Protein 4F0C (pdb70)

Nearest PDB structures (foldseek):
  4f0c-assembly1_A-2  TM=1.004E+00  e=6.110E-39  Phanerodontia chrysosporium
  5o00-assembly1_A-2  TM=1.000E+00  e=7.623E-36  Phanerodontia chrysosporium
  4zb6-assembly2_C  TM=9.632E-01  e=1.382E-24  Phanerodontia chrysosporium
  4zba-assembly2_C  TM=9.495E-01  e=3.934E-23  Phanerodontia chrysosporium
  4zb8-assembly1_A  TM=9.581E-01  e=1.518E-22  Phanerodontia chrysosporium

InterPro domains:
  IPR004045 Glutathione S-transferase, N-terminal [PF02798] (6-82)
  IPR004045 Glutathione S-transferase, N-terminal [PS50404] (5-89)
  IPR004046 Glutathione S-transferase, C-terminal [PF00043] (120-211)
  IPR010987 Glutathione S-transferase, C-terminal-like [PS50405] (95-229)
  IPR036249 Thioredoxin-like superfamily [SSF52833] (6-89)
  IPR036282 Glutathione S-transferase, C-terminal domain superfamily [SSF47616] (95-218)
  IPR040079 Glutathione transferase family [SFLDS00019] (6-223)

Foldseek 3Di:
DDDFFKEWADALPDQQSLLVLLLCLVLVGTYDYHHQDCVVPSLCDPVNCVQPVVSDDTKMFGVVVVRDIDGDSLVSQVVCCVVRVVVQQAHDDDPVQRVQLVVLSVCCRPQQVVLLVVLCCQDPPPPPVNHDVVVSVVSLVSVLVVLVVCLVPLVPAVDRTPNHHHSSLSSNQRSVVCCCPPSCPVPPPDDCCVSRVSVVNNNVVNCPPVSNVVSVVVSVVVVVVVVD

CATH classification: 3.40.30.10 (+1 more: 1.20.1050.10)

Secondary structure (DSSP, 8-state):
----SEEEEE-SS-STHHHHHHHHHHHT--EEEEE--GGGTGGGSHHHHTT-TT--S-EEEETTTTTEEEESHHHHHHHHHHHH-TT-SSS--SHHHHHHHHHHHHHIIIIIHHHHHHHHIIIIIS-GGG--HHHHHHHHHHHHHHHHHHHHHHTS-SSSBTTB--HHHHHTHHHHHHIIIIISTTSTT--HHHH-HHHHHHHHHHHHSHHHHHHHHHHHHHHHHHT-

Sequence (228 aa):
SHGKQFTLFNHQVGPNGWKVDMLLRELGLSFETVYVNLGQREHKKSPSFTKYNPNGRIPALIDHYYNNDFVVWESDAILLYIVEEKYDPEHKFSVSTFDDKIIMTQWLFFQASGQGPYFGQAGWFLAVAPPEERNPTIAERYQKEILRVFGVLESVLSQRQWLVADKLTIADISFVIWNATAVNLLVKGYKKGFDFEKDFPSVHRWHTALITRPAIAESLKTKAEAIAQMNR

B-factor: mean 21.45, std 13.13, range [5.14, 90.74]

Structure (mmCIF, N/CA/C/O backbone):
data_4F0C
#
_entry.id   4F0C
#
_cell.length_a   73.101
_cell.length_b   73.101
_cell.length_c   97.105
_cell.angle_alpha   90.00
_cell.angle_beta   90.00
_cell.angle_gamma   120.00
#
_symmetry.space_group_name_H-M   'P 31 2 1'
#
loop_
_entity.id
_entity.type
_entity.pdbx_description
1 polymer 'Glutathione transferase'
2 non-polymer 'OXIDIZED GLUTATHIONE DISULFIDE'
3 non-polymer 'SULFATE ION'
4 non-polymer GLYCEROL
5 water water
#
loop_
_atom_site.group_PDB
_atom_site.id
_atom_site.type_symbol
_atom_site.label_atom_id
_atom_site.label_alt_id
_atom_site.label_comp_id
_atom_site.label_asym_id
_atom_site.label_entity_id
_atom_site.label_seq_id
_atom_site.pdbx_PDB_ins_code
_atom_site.Cartn_x
_atom_site.Cartn_y
_atom_site.Cartn_z
_atom_site.occupancy
_atom_site.B_iso_or_equiv
_atom_site.auth_seq_id
_atom_site.auth_comp_id
_atom_site.auth_asym_id
_atom_site.auth_atom_id
_atom_site.pdbx_PDB_model_num
ATOM 1 N N . SER A 1 2 ? 1.092 42.468 30.162 1.00 38.46 2 SER A N 1
ATOM 2 C CA . SER A 1 2 ? 1.452 41.544 29.066 1.00 44.45 2 SER A CA 1
ATOM 3 C C . SER A 1 2 ? 1.691 42.281 27.748 1.00 34.82 2 SER A C 1
ATOM 4 O O . SER A 1 2 ? 1.207 43.398 27.537 1.00 43.54 2 SER A O 1
ATOM 7 N N . HIS A 1 3 ? 2.449 41.647 26.869 1.00 27.97 3 HIS A N 1
ATOM 8 C CA . HIS A 1 3 ? 2.758 42.205 25.567 1.00 19.41 3 HIS A CA 1
ATOM 9 C C . HIS A 1 3 ? 2.650 41.085 24.542 1.00 18.04 3 HIS A C 1
ATOM 10 O O . HIS A 1 3 ? 3.105 39.970 24.785 1.00 20.01 3 HIS A O 1
ATOM 17 N N . GLY A 1 4 ? 2.058 41.396 23.394 1.00 18.73 4 GLY A N 1
ATOM 18 C CA . GLY A 1 4 ? 1.966 40.469 22.280 1.00 16.27 4 GLY A CA 1
ATOM 19 C C . GLY A 1 4 ? 3.329 39.933 21.876 1.00 17.39 4 GLY A C 1
ATOM 20 O O . GLY A 1 4 ? 4.289 40.692 21.681 1.00 17.04 4 GLY A O 1
ATOM 21 N N . LYS A 1 5 ? 3.402 38.611 21.735 1.00 15.81 5 LYS A N 1
ATOM 22 C CA . LYS A 1 5 ? 4.646 37.947 21.397 1.00 17.40 5 LYS A CA 1
ATOM 23 C C . LYS A 1 5 ? 4.952 38.176 19.928 1.00 14.62 5 LYS A C 1
ATOM 24 O O . LYS A 1 5 ? 4.069 38.567 19.163 1.00 13.06 5 LYS A O 1
ATOM 30 N N . GLN A 1 6 ? 6.204 37.954 19.537 1.00 12.04 6 GLN A N 1
ATOM 31 C CA . GLN A 1 6 ? 6.580 38.246 18.174 1.00 10.77 6 GLN A CA 1
ATOM 32 C C . GLN A 1 6 ? 5.876 37.377 17.144 1.00 16.09 6 GLN A C 1
ATOM 33 O O . GLN A 1 6 ? 5.429 37.879 16.130 1.00 12.65 6 GLN A O 1
ATOM 39 N N . PHE A 1 7 ? 5.833 36.069 17.390 1.00 15.41 7 PHE A N 1
ATOM 40 C CA . PHE A 1 7 ? 5.358 35.115 16.394 1.00 12.66 7 PHE A CA 1
ATOM 41 C C . PHE A 1 7 ? 4.136 34.379 16.887 1.00 13.80 7 PHE A C 1
ATOM 42 O O . PHE A 1 7 ? 3.997 34.123 18.094 1.00 15.98 7 PHE A O 1
ATOM 50 N N . THR A 1 8 ? 3.255 34.040 15.949 1.00 11.16 8 THR A N 1
ATOM 51 C CA . THR A 1 8 ? 2.281 32.974 16.175 1.00 13.71 8 THR A CA 1
ATOM 52 C C . THR A 1 8 ? 2.758 31.787 15.363 1.00 13.82 8 THR A C 1
ATOM 53 O O . THR A 1 8 ? 2.948 31.887 14.131 1.00 12.39 8 THR A O 1
ATOM 57 N N . LEU A 1 9 ? 2.976 30.671 16.051 1.00 13.03 9 LEU A N 1
ATOM 58 C CA . LEU A 1 9 ? 3.305 29.419 15.380 1.00 13.12 9 LEU A CA 1
ATOM 59 C C . LEU A 1 9 ? 2.069 28.525 15.387 1.00 14.00 9 LEU A C 1
ATOM 60 O O . LEU A 1 9 ? 1.593 28.126 16.447 1.00 13.77 9 LEU A O 1
ATOM 65 N N . PHE A 1 10 ? 1.546 28.205 14.210 1.00 11.98 10 PHE A N 1
ATOM 66 C CA . PHE A 1 10 ? 0.475 27.238 14.128 1.00 13.23 10 PHE A CA 1
ATOM 67 C C . PHE A 1 10 ? 1.134 25.863 14.112 1.00 13.98 10 PHE A C 1
ATOM 68 O O . PHE A 1 10 ? 1.947 25.553 13.239 1.00 11.75 10 PHE A O 1
ATOM 76 N N . ASN A 1 11 ? 0.804 25.073 15.126 1.00 15.12 11 ASN A N 1
ATOM 77 C CA . ASN A 1 11 ? 1.473 23.818 15.373 1.00 15.48 11 ASN A CA 1
ATOM 78 C C . ASN A 1 11 ? 0.426 22.707 15.544 1.00 17.87 11 ASN A C 1
ATOM 79 O O . ASN A 1 11 ? -0.789 22.941 15.442 1.00 15.18 11 ASN A O 1
ATOM 84 N N . HIS A 1 12 ? 0.897 21.491 15.802 1.00 14.58 12 HIS A N 1
ATOM 85 C CA . HIS A 1 12 ? 0.034 20.374 16.168 1.00 15.57 12 HIS A CA 1
ATOM 86 C C . HIS A 1 12 ? 0.788 19.555 17.218 1.00 18.18 12 HIS A C 1
ATOM 87 O O . HIS A 1 12 ? 2.025 19.469 17.159 1.00 18.66 12 HIS A O 1
ATOM 94 N N . GLN A 1 13 ? 0.055 18.973 18.168 1.00 20.13 13 GLN A N 1
ATOM 95 C CA . GLN A 1 13 ? 0.668 18.253 19.269 1.00 17.60 13 GLN A CA 1
ATOM 96 C C . GLN A 1 13 ? 1.338 16.959 18.803 1.00 20.95 13 GLN A C 1
ATOM 97 O O . GLN A 1 13 ? 2.439 16.630 19.249 1.00 21.37 13 GLN A O 1
ATOM 103 N N . VAL A 1 14 ? 0.677 16.221 17.912 1.00 17.16 14 VAL A N 1
ATOM 104 C CA . VAL A 1 14 ? 1.186 14.911 17.503 1.00 17.56 14 VAL A CA 1
ATOM 105 C C . VAL A 1 14 ? 2.094 14.998 16.269 1.00 19.29 14 VAL A C 1
ATOM 106 O O . VAL A 1 14 ? 3.158 14.378 16.236 1.00 20.14 14 VAL A O 1
ATOM 110 N N . GLY A 1 15 ? 1.676 15.756 15.261 1.00 19.37 15 GLY A N 1
ATOM 111 C CA . GLY A 1 15 ? 2.420 15.818 14.000 1.00 15.70 15 GLY A CA 1
ATOM 112 C C . GLY A 1 15 ? 3.811 16.413 14.191 1.00 15.87 15 GLY A C 1
ATOM 113 O O . GLY A 1 15 ? 3.986 17.360 14.960 1.00 19.05 15 GLY A O 1
ATOM 114 N N . PRO A 1 16 ? 4.817 15.860 13.498 1.00 14.80 16 PRO A N 1
ATOM 115 C CA . PRO A 1 16 ? 6.186 16.308 13.826 1.00 12.50 16 PRO A CA 1
ATOM 116 C C . PRO A 1 16 ? 6.542 17.695 13.345 1.00 12.48 16 PRO A C 1
ATOM 117 O O . PRO A 1 16 ? 7.318 18.380 14.006 1.00 11.51 16 PRO A O 1
ATOM 121 N N . ASN A 1 17 ? 6.013 18.128 12.194 1.00 11.00 17 ASN A N 1
ATOM 122 C CA . ASN A 1 17 ? 6.692 19.188 11.459 1.00 8.23 17 ASN A CA 1
ATOM 123 C C . ASN A 1 17 ? 6.799 20.568 12.116 1.00 12.63 17 ASN A C 1
ATOM 124 O O . ASN A 1 17 ? 7.806 21.258 11.952 1.00 10.85 17 ASN A O 1
ATOM 129 N N . GLY A 1 18 ? 5.773 20.997 12.837 1.00 9.45 18 GLY A N 1
ATOM 130 C CA . GLY A 1 18 ? 5.886 22.308 13.462 1.00 9.73 18 GLY A CA 1
ATOM 131 C C . GLY A 1 18 ? 6.971 22.370 14.531 1.00 15.12 18 GLY A C 1
ATOM 132 O O . GLY A 1 18 ? 7.425 23.458 14.902 1.00 11.36 18 GLY A O 1
ATOM 133 N N . TRP A 1 19 ? 7.374 21.211 15.048 1.00 13.14 19 TRP A N 1
ATOM 134 C CA . TRP A 1 19 ? 8.342 21.178 16.169 1.00 10.68 19 TRP A CA 1
ATOM 135 C C . TRP A 1 19 ? 9.750 21.580 15.737 1.00 10.43 19 TRP A C 1
ATOM 136 O O . TRP A 1 19 ? 10.540 22.018 16.565 1.00 10.67 19 TRP A O 1
ATOM 147 N N . LYS A 1 20 ? 10.058 21.461 14.438 1.00 12.99 20 LYS A N 1
ATOM 148 C CA . LYS A 1 20 ? 11.314 22.013 13.925 1.00 10.51 20 LYS A CA 1
ATOM 149 C C . LYS A 1 20 ? 11.385 23.496 14.226 1.00 10.52 20 LYS A C 1
ATOM 150 O O . LYS A 1 20 ? 12.438 24.017 14.625 1.00 10.03 20 LYS A O 1
ATOM 156 N N . VAL A 1 21 ? 10.271 24.188 13.970 1.00 10.14 21 VAL A N 1
ATOM 157 C CA . VAL A 1 21 ? 10.223 25.628 14.143 1.00 9.24 21 VAL A CA 1
ATOM 158 C C . VAL A 1 21 ? 10.239 25.971 15.634 1.00 10.28 21 VAL A C 1
ATOM 159 O O . VAL A 1 21 ? 10.930 26.883 16.042 1.00 10.01 21 VAL A O 1
ATOM 163 N N . ASP A 1 22 ? 9.431 25.266 16.425 1.00 7.63 22 ASP A N 1
ATOM 164 C CA . ASP A 1 22 ? 9.486 25.431 17.883 1.00 13.87 22 ASP A CA 1
ATOM 165 C C . ASP A 1 22 ? 10.939 25.324 18.405 1.00 16.92 22 ASP A C 1
ATOM 166 O O . ASP A 1 22 ? 11.389 26.165 19.196 1.00 12.31 22 ASP A O 1
ATOM 171 N N . MET A 1 23 ? 11.673 24.291 17.970 1.00 12.77 23 MET A N 1
ATOM 172 C CA . MET A 1 23 ? 13.084 24.125 18.384 1.00 15.02 23 MET A CA 1
ATOM 173 C C . MET A 1 23 ? 13.929 25.363 18.053 1.00 14.44 23 MET A C 1
ATOM 174 O O . MET A 1 23 ? 14.658 25.858 18.902 1.00 13.50 23 MET A O 1
ATOM 179 N N . LEU A 1 24 ? 13.838 25.840 16.812 1.00 8.19 24 LEU A N 1
ATOM 180 C CA . LEU A 1 24 ? 14.640 27.000 16.402 1.00 9.29 24 LEU A CA 1
ATOM 181 C C . LEU A 1 24 ? 14.281 28.260 17.177 1.00 12.60 24 LEU A C 1
ATOM 182 O O . LEU A 1 24 ? 15.163 29.018 17.583 1.00 10.38 24 LEU A O 1
ATOM 187 N N . LEU A 1 25 ? 12.985 28.487 17.383 1.00 11.02 25 LEU A N 1
ATOM 188 C CA . LEU A 1 25 ? 12.562 29.679 18.126 1.00 10.61 25 LEU A CA 1
ATOM 189 C C . LEU A 1 25 ? 13.118 29.634 19.562 1.00 11.52 25 LEU A C 1
ATOM 190 O O . LEU A 1 25 ? 13.572 30.655 20.086 1.00 12.73 25 LEU A O 1
ATOM 195 N N . ARG A 1 26 ? 13.082 28.452 20.187 1.00 14.15 26 ARG A N 1
ATOM 196 C CA . ARG A 1 26 ? 13.646 28.313 21.540 1.00 14.59 26 ARG A CA 1
ATOM 197 C C . ARG A 1 26 ? 15.158 28.526 21.541 1.00 14.56 26 ARG A C 1
ATOM 198 O O . ARG A 1 26 ? 15.679 29.172 22.439 1.00 14.46 26 ARG A O 1
ATOM 206 N N .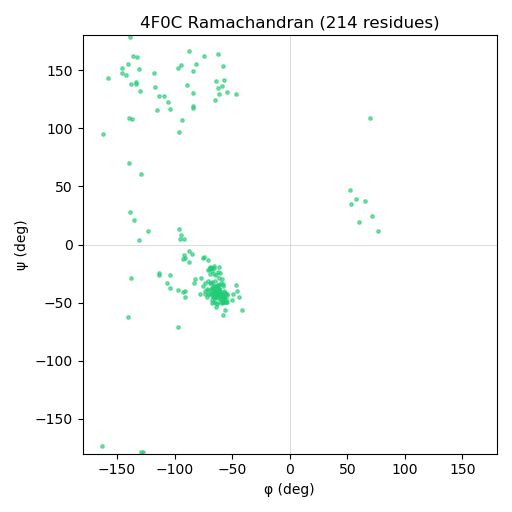 GLU A 1 27 ? 15.855 27.954 20.554 1.00 13.42 27 GLU A N 1
ATOM 207 C CA . GLU A 1 27 ? 17.318 28.120 20.437 1.00 14.95 27 GLU A CA 1
ATOM 208 C C . GLU A 1 27 ? 17.708 29.596 20.353 1.00 16.40 27 GLU A C 1
ATOM 209 O O . GLU A 1 27 ? 18.702 30.022 20.942 1.00 15.86 27 GLU A O 1
ATOM 215 N N . LEU A 1 28 ? 16.924 30.371 19.610 1.00 12.68 28 LEU A N 1
ATOM 216 C CA . LEU A 1 28 ? 17.220 31.796 19.415 1.00 11.96 28 LEU A CA 1
ATOM 217 C C . LEU A 1 28 ? 16.637 32.693 20.499 1.00 13.55 28 LEU A C 1
ATOM 218 O O . LEU A 1 28 ? 16.882 33.896 20.499 1.00 17.57 28 LEU A O 1
ATOM 223 N N . GLY A 1 29 ? 15.853 32.122 21.410 1.00 12.85 29 GLY A N 1
ATOM 224 C CA . GLY A 1 29 ? 15.289 32.909 22.497 1.00 16.97 29 GLY A CA 1
ATOM 225 C C . GLY A 1 29 ? 14.188 33.866 22.036 1.00 21.28 29 GLY A C 1
ATOM 226 O O . GLY A 1 29 ? 13.924 34.871 22.685 1.00 15.95 29 GLY A O 1
ATOM 227 N N . LEU A 1 30 ? 13.544 33.548 20.919 1.00 16.56 30 LEU A N 1
ATOM 228 C CA . LEU A 1 30 ? 12.511 34.413 20.331 1.00 17.71 30 LEU A CA 1
ATOM 229 C C . LEU A 1 30 ? 11.140 34.182 20.977 1.00 14.84 30 LEU A C 1
ATOM 230 O O . LEU A 1 30 ? 10.837 33.074 21.412 1.00 17.34 30 LEU A O 1
ATOM 235 N N . SER A 1 31 ? 10.304 35.216 21.036 1.00 12.68 31 SER A N 1
ATOM 236 C CA . SER A 1 31 ? 9.012 35.077 21.713 1.00 14.83 31 SER A CA 1
ATOM 237 C C . SER A 1 31 ? 7.913 34.585 20.762 1.00 13.18 31 SER A C 1
ATOM 238 O O . SER A 1 31 ? 7.801 35.050 19.625 1.00 14.29 31 SER A O 1
ATOM 241 N N . PHE A 1 32 ? 7.085 33.657 21.220 1.00 13.23 32 PHE A N 1
ATOM 242 C CA . PHE A 1 32 ? 6.066 33.108 20.328 1.00 13.26 32 PHE A CA 1
ATOM 243 C C . PHE A 1 32 ? 4.908 32.497 21.088 1.00 17.42 32 PHE A C 1
ATOM 244 O O . PHE A 1 32 ? 5.098 31.903 22.151 1.00 17.42 32 PHE A O 1
ATOM 252 N N . GLU A 1 33 ? 3.706 32.664 20.552 1.00 13.46 33 GLU A N 1
ATOM 253 C CA . GLU A 1 33 ? 2.574 31.904 21.056 1.00 16.75 33 GLU A CA 1
ATOM 254 C C . GLU A 1 33 ? 2.395 30.704 20.126 1.00 18.18 33 GLU A C 1
ATOM 255 O O . GLU A 1 33 ? 2.772 30.744 18.940 1.00 17.54 33 GLU A O 1
ATOM 261 N N . THR A 1 34 ? 1.851 29.632 20.680 1.00 17.42 34 THR A N 1
ATOM 262 C CA . THR A 1 34 ? 1.577 28.425 19.910 1.00 18.65 34 THR A CA 1
ATOM 263 C C . THR A 1 34 ? 0.091 28.225 19.841 1.00 18.42 34 THR A C 1
ATOM 264 O O . THR A 1 34 ? -0.584 28.244 20.854 1.00 16.39 34 THR A O 1
ATOM 268 N N . VAL A 1 35 ? -0.408 28.054 18.621 1.00 15.75 35 VAL A N 1
ATOM 269 C CA . VAL A 1 35 ? -1.809 27.740 18.399 1.00 18.47 35 VAL A CA 1
ATOM 270 C C . VAL A 1 35 ? -1.892 26.345 17.782 1.00 19.61 35 VAL A C 1
ATOM 271 O O . VAL A 1 35 ? -1.380 26.118 16.673 1.00 19.86 35 VAL A O 1
ATOM 275 N N . TYR A 1 36 ? -2.499 25.409 18.502 1.00 17.13 36 TYR A N 1
ATOM 276 C CA . TYR A 1 36 ? -2.703 24.073 17.963 1.00 22.17 36 TYR A CA 1
ATOM 277 C C . TYR A 1 36 ? -3.960 24.038 17.106 1.00 27.30 36 TYR A C 1
ATOM 278 O O . TYR A 1 36 ? -5.075 24.268 17.589 1.00 26.55 36 TYR A O 1
ATOM 287 N N . VAL A 1 37 ? -3.757 23.748 15.831 1.00 24.82 37 VAL A N 1
ATOM 288 C CA . VAL A 1 37 ? -4.827 23.673 14.854 1.00 27.38 37 VAL A CA 1
ATOM 289 C C . VAL A 1 37 ? -5.395 22.281 14.977 1.00 30.71 37 VAL A C 1
ATOM 290 O O . VAL A 1 37 ? -4.658 21.292 14.996 1.00 36.91 37 VAL A O 1
ATOM 294 N N . ASN A 1 38 ? -6.702 22.175 15.098 1.00 34.78 38 ASN A N 1
ATOM 295 C CA . ASN A 1 38 ? -7.254 20.853 15.297 1.00 45.26 38 ASN A CA 1
ATOM 296 C C . ASN A 1 38 ? -7.680 20.158 14.000 1.00 47.57 38 ASN A C 1
ATOM 297 O O . ASN A 1 38 ? -8.689 20.497 13.373 1.00 46.92 38 ASN A O 1
ATOM 302 N N . LEU A 1 39 ? -6.880 19.170 13.617 1.00 51.51 39 LEU A N 1
ATOM 303 C CA . LEU A 1 39 ? -7.014 18.498 12.331 1.00 46.64 39 LEU A CA 1
ATOM 304 C C . LEU A 1 39 ? -8.275 17.611 12.248 1.00 46.49 39 LEU A C 1
ATOM 305 O O . LEU A 1 39 ? -8.761 17.313 11.154 1.00 50.04 39 LEU A O 1
ATOM 310 N N . GLY A 1 40 ? -8.817 17.226 13.405 1.00 50.35 40 GLY A N 1
ATOM 311 C CA . GLY A 1 40 ? -10.000 16.368 13.474 1.00 49.65 40 GLY A CA 1
ATOM 312 C C . GLY A 1 40 ? -11.312 17.017 13.057 1.00 51.15 40 GLY A C 1
ATOM 313 O O . GLY A 1 40 ? -12.220 16.345 12.540 1.00 49.02 40 GLY A O 1
ATOM 314 N N . GLN A 1 41 ? -11.419 18.324 13.303 1.00 55.88 41 GLN A N 1
ATOM 315 C CA . GLN A 1 41 ? -12.558 19.123 12.841 1.00 59.40 41 GLN A CA 1
ATOM 316 C C . GLN A 1 41 ? -12.176 19.757 11.515 1.00 50.78 41 GLN A C 1
ATOM 317 O O . GLN A 1 41 ? -12.905 20.600 10.991 1.00 50.81 41 GLN A O 1
ATOM 323 N N . ARG A 1 42 ? -11.021 19.342 10.989 1.00 42.40 42 ARG A N 1
ATOM 324 C CA . ARG A 1 42 ? -10.523 19.835 9.709 1.00 43.94 42 ARG A CA 1
ATOM 325 C C . ARG A 1 42 ? -10.388 21.365 9.744 1.00 47.22 42 ARG A C 1
ATOM 326 O O . ARG A 1 42 ? -10.706 22.053 8.774 1.00 43.64 42 ARG A O 1
ATOM 334 N N . GLU A 1 43 ? -9.927 21.878 10.884 1.00 45.31 43 GLU A N 1
ATOM 335 C CA . GLU A 1 43 ? -9.764 23.311 11.088 1.00 46.88 43 GLU A CA 1
ATOM 336 C C . GLU A 1 43 ? -8.704 23.817 10.133 1.00 42.57 43 GLU A C 1
ATOM 337 O O . GLU A 1 43 ? -8.753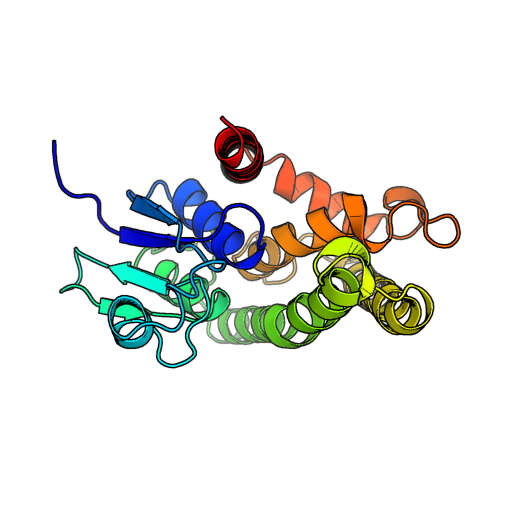 24.960 9.663 1.00 34.58 43 GLU A O 1
ATOM 343 N N . HIS A 1 44 ? -7.747 22.943 9.845 1.00 36.64 44 HIS A N 1
ATOM 344 C CA . HIS A 1 44 ? -6.632 23.279 8.959 1.00 33.16 44 HIS A CA 1
ATOM 345 C C . HIS A 1 44 ? -7.065 23.434 7.489 1.00 32.81 44 HIS A C 1
ATOM 346 O O . HIS A 1 44 ? -6.319 23.985 6.678 1.00 28.16 44 HIS A O 1
ATOM 353 N N A LYS A 1 45 ? -8.265 22.961 7.162 0.24 33.92 45 LYS A N 1
ATOM 354 N N B LYS A 1 45 ? -8.266 22.951 7.161 0.76 33.77 45 LYS A N 1
ATOM 355 C CA A LYS A 1 45 ? -8.791 23.074 5.803 0.24 34.64 45 LYS A CA 1
ATOM 356 C CA B LYS A 1 45 ? -8.804 23.048 5.803 0.76 34.60 45 LYS A CA 1
ATOM 357 C C A LYS A 1 45 ? -9.878 24.145 5.703 0.24 36.29 45 LYS A C 1
ATOM 358 C C B LYS A 1 45 ? -9.902 24.121 5.711 0.76 36.62 45 LYS A C 1
ATOM 359 O O A LYS A 1 45 ? -10.464 24.348 4.640 0.24 36.70 45 LYS A O 1
ATOM 360 O O B LYS A 1 45 ? -10.521 24.300 4.662 0.76 36.58 45 LYS A O 1
ATOM 371 N N . SER A 1 46 ? -10.144 24.825 6.815 1.00 37.76 46 SER A N 1
ATOM 372 C CA . SER A 1 46 ? -11.157 25.884 6.844 1.00 37.70 46 SER A CA 1
ATOM 373 C C . SER A 1 46 ? -10.550 27.194 6.332 1.00 33.43 46 SER A C 1
ATOM 374 O O . SER A 1 46 ? -9.338 27.390 6.443 1.00 33.89 46 SER A O 1
ATOM 377 N N . PRO A 1 47 ? -11.395 28.097 5.778 1.00 39.75 47 PRO A N 1
ATOM 378 C CA . PRO A 1 47 ? -10.973 29.441 5.351 1.00 40.08 47 PRO A CA 1
ATOM 379 C C . PRO A 1 47 ? -10.121 30.143 6.403 1.00 41.22 47 PRO A C 1
ATOM 380 O O . PRO A 1 47 ? -9.191 30.877 6.061 1.00 36.27 47 PRO A O 1
ATOM 384 N N . SER A 1 48 ? -10.425 29.914 7.675 1.00 40.65 48 SER A N 1
ATOM 385 C CA . SER A 1 48 ? -9.699 30.601 8.731 1.00 40.80 48 SER A CA 1
ATOM 386 C C . SER A 1 48 ? -8.230 30.193 8.784 1.00 30.37 48 SER A C 1
ATOM 387 O O . SER A 1 48 ? -7.402 30.961 9.262 1.00 34.16 48 SER A O 1
ATOM 390 N N . PHE A 1 49 ? -7.887 28.997 8.312 1.00 22.87 49 PHE A N 1
ATOM 391 C CA . PHE A 1 49 ? -6.475 28.634 8.264 1.00 22.02 49 PHE A CA 1
ATOM 392 C C . PHE A 1 49 ? -5.906 28.651 6.845 1.00 19.47 49 PHE A C 1
ATOM 393 O O . PHE A 1 49 ? -4.747 29.001 6.663 1.00 20.10 49 PHE A O 1
ATOM 401 N N . THR A 1 50 ? -6.707 28.311 5.845 1.00 16.34 50 THR A N 1
ATOM 402 C CA . THR A 1 50 ? -6.184 28.334 4.475 1.00 18.45 50 THR A CA 1
ATOM 403 C C . THR A 1 50 ? -5.847 29.760 4.045 1.00 23.11 50 THR A C 1
ATOM 404 O O . THR A 1 50 ? -5.066 29.974 3.112 1.00 17.85 50 THR A O 1
ATOM 408 N N . LYS A 1 51 ? -6.400 30.742 4.754 1.00 23.13 51 LYS A N 1
ATOM 409 C CA . LYS A 1 51 ? -6.008 32.134 4.512 1.00 24.35 51 LYS A CA 1
ATOM 410 C C . LYS A 1 51 ? -4.530 32.352 4.846 1.00 21.77 51 LYS A C 1
ATOM 411 O O . LYS A 1 51 ? -3.877 33.241 4.282 1.00 21.41 51 LYS A O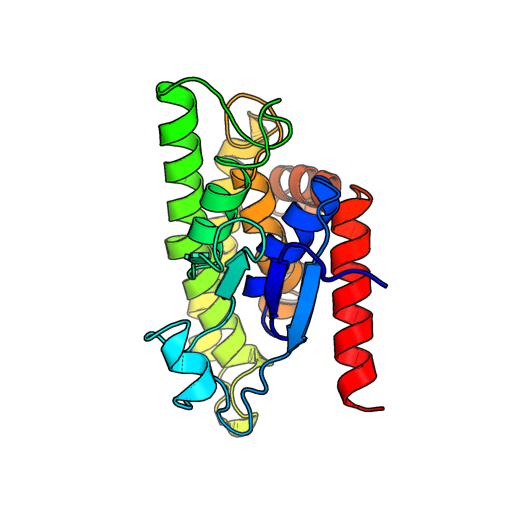 1
ATOM 417 N N . TYR A 1 52 ? -4.000 31.528 5.755 1.00 15.25 52 TYR A N 1
ATOM 418 C CA . TYR A 1 52 ? -2.571 31.540 6.081 1.00 16.35 52 TYR A CA 1
ATOM 419 C C . TYR A 1 52 ? -1.760 30.582 5.224 1.00 19.81 52 TYR A C 1
ATOM 420 O O . TYR A 1 52 ? -0.647 30.895 4.835 1.00 21.91 52 TYR A O 1
ATOM 429 N N . ASN A 1 53 ? -2.306 29.398 4.966 1.00 13.38 53 ASN A N 1
ATOM 430 C CA . ASN A 1 53 ? -1.624 28.430 4.109 1.00 9.72 53 ASN A CA 1
ATOM 431 C C . ASN A 1 53 ? -2.613 27.781 3.159 1.00 12.89 53 ASN A C 1
ATOM 432 O O . ASN A 1 53 ? -3.445 26.973 3.583 1.00 14.29 53 ASN A O 1
ATOM 437 N N . PRO A 1 54 ? -2.543 28.125 1.855 1.00 15.99 54 PRO A N 1
ATOM 438 C CA . PRO A 1 54 ? -3.538 27.540 0.944 1.00 13.66 54 PRO A CA 1
ATOM 439 C C . PRO A 1 54 ? -3.425 26.024 0.877 1.00 11.76 54 PRO A C 1
ATOM 440 O O . PRO A 1 54 ? -4.419 25.380 0.528 1.00 13.60 54 PRO A O 1
ATOM 444 N N . ASN A 1 55 ? -2.246 25.482 1.187 1.00 10.76 55 ASN A N 1
ATOM 445 C CA . ASN A 1 55 ? -2.026 24.030 1.247 1.00 11.31 55 ASN A CA 1
ATOM 446 C C . ASN A 1 55 ? -2.782 23.391 2.437 1.00 14.85 55 ASN A C 1
ATOM 447 O O . ASN A 1 55 ? -3.023 22.181 2.441 1.00 13.60 55 ASN A O 1
ATOM 452 N N . GLY A 1 56 ? -3.141 24.207 3.443 1.00 13.48 56 GLY A N 1
ATOM 453 C CA . GLY A 1 56 ? -3.963 23.710 4.555 1.00 14.73 56 GLY A CA 1
ATOM 454 C C . GLY A 1 56 ? -3.250 22.643 5.401 1.00 14.32 56 GLY A C 1
ATOM 455 O O . GLY A 1 56 ? -3.858 21.666 5.867 1.00 23.60 56 GLY A O 1
ATOM 456 N N . ARG A 1 57 ? -1.955 22.831 5.599 1.00 14.27 57 ARG A N 1
ATOM 457 C CA . ARG A 1 57 ? -1.165 21.950 6.472 1.00 15.09 57 ARG A CA 1
ATOM 458 C C . ARG A 1 57 ? -0.350 22.811 7.431 1.00 18.32 57 ARG A C 1
ATOM 459 O O . ARG A 1 57 ? -0.020 23.953 7.124 1.00 14.72 57 ARG A O 1
ATOM 467 N N . ILE A 1 58 ? -0.067 22.280 8.618 1.00 14.27 58 ILE A N 1
ATOM 468 C CA . ILE A 1 58 ? 0.773 23.000 9.569 1.00 9.62 58 ILE A CA 1
ATOM 469 C C . ILE A 1 58 ? 2.233 22.532 9.404 1.00 9.12 58 ILE A C 1
ATOM 470 O O . ILE A 1 58 ? 2.480 21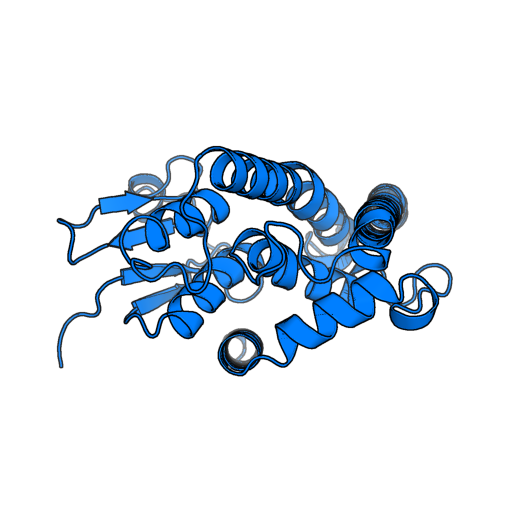.403 8.982 1.00 13.43 58 ILE A O 1
ATOM 475 N N . PRO A 1 59 ? 3.211 23.375 9.772 1.00 10.64 59 PRO A N 1
ATOM 476 C CA . PRO A 1 59 ? 3.058 24.686 10.416 1.00 9.51 59 PRO A CA 1
ATOM 477 C C . PRO A 1 59 ? 2.873 25.880 9.462 1.00 14.43 59 PRO A C 1
ATOM 478 O O . PRO A 1 59 ? 3.089 25.803 8.239 1.00 12.95 59 PRO A O 1
ATOM 482 N N . ALA A 1 60 ? 2.465 26.993 10.058 1.00 10.09 60 ALA A N 1
ATOM 483 C CA . ALA A 1 60 ? 2.555 28.293 9.409 1.00 11.10 60 ALA A CA 1
ATOM 484 C C . ALA A 1 60 ? 2.986 29.237 10.521 1.00 13.29 60 ALA A C 1
ATOM 485 O O . ALA A 1 60 ? 2.732 28.968 11.705 1.00 12.58 60 ALA A O 1
ATOM 487 N N . LEU A 1 61 ? 3.627 30.335 10.135 1.00 9.24 61 LEU A N 1
ATOM 488 C CA . LEU A 1 61 ? 4.197 31.285 11.104 1.00 12.42 61 LEU A CA 1
ATOM 489 C C . LEU A 1 61 ? 3.739 32.679 10.739 1.00 12.46 61 LEU A C 1
ATOM 490 O O . LEU A 1 61 ? 3.814 33.063 9.570 1.00 13.86 61 LEU A O 1
ATOM 495 N N . ILE A 1 62 ? 3.250 33.436 11.719 1.00 10.39 62 ILE A N 1
ATOM 496 C CA . ILE A 1 62 ? 2.999 34.869 11.500 1.00 12.35 62 ILE A CA 1
ATOM 497 C C . ILE A 1 62 ? 4.008 35.679 12.282 1.00 13.68 62 ILE A C 1
ATOM 498 O O . ILE A 1 62 ? 4.164 35.455 13.487 1.00 11.69 62 ILE A O 1
ATOM 503 N N . ASP A 1 63 ? 4.699 36.603 11.611 1.00 8.77 63 ASP A N 1
ATOM 504 C CA . ASP A 1 63 ? 5.645 37.487 12.277 1.00 10.38 63 ASP A CA 1
ATOM 505 C C . ASP A 1 63 ? 4.948 38.827 12.594 1.00 11.83 63 ASP A C 1
ATOM 506 O O . ASP A 1 63 ? 4.821 39.733 11.758 1.00 12.62 63 ASP A O 1
ATOM 511 N N . HIS A 1 64 ? 4.470 38.952 13.822 1.00 11.33 64 HIS A N 1
ATOM 512 C CA . HIS A 1 64 ? 3.713 40.134 14.193 1.00 13.69 64 HIS A CA 1
ATOM 513 C C . HIS A 1 64 ? 4.560 41.416 14.209 1.00 14.63 64 HIS A C 1
ATOM 514 O O . HIS A 1 64 ? 4.009 42.510 14.169 1.00 16.78 64 HIS A O 1
ATOM 521 N N . TYR A 1 65 ? 5.888 41.279 14.300 1.00 12.00 65 TYR A N 1
ATOM 522 C CA . TYR A 1 65 ? 6.762 42.457 14.395 1.00 15.79 65 TYR A CA 1
ATOM 523 C C . TYR A 1 65 ? 7.278 42.824 12.998 1.00 18.71 65 TYR A C 1
ATOM 524 O O . TYR A 1 65 ? 8.099 43.723 12.843 1.00 16.84 65 TYR A O 1
ATOM 533 N N . TYR A 1 66 ? 6.789 42.114 11.990 1.00 12.15 66 TYR A N 1
ATOM 534 C CA . TYR A 1 66 ? 7.109 42.455 10.599 1.00 12.53 66 TYR A CA 1
ATOM 535 C C . TYR A 1 66 ? 5.810 42.519 9.788 1.00 12.42 66 TYR A C 1
ATOM 536 O O . TYR A 1 66 ? 5.664 41.821 8.793 1.00 13.11 66 TYR A O 1
ATOM 545 N N A ASN A 1 67 ? 4.878 43.368 10.227 0.45 13.84 67 ASN A N 1
ATOM 546 N N B ASN A 1 67 ? 4.868 43.337 10.255 0.55 12.95 67 ASN A N 1
ATOM 547 C CA A ASN A 1 67 ? 3.577 43.566 9.569 0.45 17.59 67 ASN A CA 1
ATOM 548 C CA B ASN A 1 67 ? 3.601 43.571 9.561 0.55 18.18 67 ASN A CA 1
ATOM 549 C C A ASN A 1 67 ? 2.819 42.265 9.296 0.45 16.02 67 ASN A C 1
ATOM 550 C C B ASN A 1 67 ? 2.781 42.297 9.323 0.55 16.47 67 ASN A C 1
ATOM 551 O O A ASN A 1 67 ? 2.214 42.104 8.240 0.45 14.47 67 ASN A O 1
ATOM 552 O O B ASN A 1 67 ? 2.081 42.198 8.320 0.55 13.27 67 ASN A O 1
ATOM 561 N N . ASP A 1 68 ? 2.859 41.350 10.259 1.00 14.62 68 ASP A N 1
ATOM 562 C CA . ASP A 1 68 ? 2.124 40.076 10.175 1.00 15.65 68 ASP A CA 1
ATOM 563 C C . ASP A 1 68 ? 2.480 39.265 8.941 1.00 15.27 68 ASP A C 1
ATOM 564 O O . ASP A 1 68 ? 1.631 38.581 8.357 1.00 13.89 68 ASP A O 1
ATOM 569 N N . PHE A 1 69 ? 3.744 39.342 8.546 1.00 11.97 69 PHE A N 1
ATOM 570 C CA . PHE A 1 69 ? 4.243 38.543 7.424 1.00 11.30 69 PHE A CA 1
ATOM 571 C C . PHE A 1 69 ? 4.044 37.050 7.724 1.00 13.68 69 PHE A C 1
ATOM 572 O O . PHE A 1 69 ? 4.298 36.599 8.846 1.00 15.01 69 PHE A O 1
ATOM 580 N N . VAL A 1 70 ? 3.579 36.288 6.733 1.00 10.83 70 VAL A N 1
ATOM 581 C CA . VAL A 1 70 ? 3.283 34.857 6.927 1.00 9.02 70 VAL A CA 1
ATOM 582 C C . VAL A 1 70 ? 4.174 33.981 6.062 1.00 12.27 70 VAL A C 1
ATOM 583 O O . VAL A 1 70 ? 4.347 34.252 4.875 1.00 12.25 70 VAL A O 1
ATOM 587 N N . VAL A 1 71 ? 4.713 32.904 6.644 1.00 10.28 71 VAL A N 1
ATOM 588 C CA . VAL A 1 71 ? 5.445 31.901 5.885 1.00 10.86 71 VAL A CA 1
ATOM 589 C C . VAL A 1 71 ? 4.959 30.502 6.297 1.00 11.27 71 VAL A C 1
ATOM 590 O O . VAL A 1 71 ? 4.690 30.240 7.478 1.00 11.45 71 VAL A O 1
ATOM 594 N N . TRP A 1 72 ? 4.818 29.615 5.321 1.00 10.30 72 TRP A N 1
ATOM 595 C CA . TRP A 1 72 ? 4.496 28.220 5.618 1.00 11.66 72 TRP A CA 1
ATOM 596 C C . TRP A 1 72 ? 5.528 27.310 4.917 1.00 7.20 72 TRP A C 1
ATOM 597 O O . TRP A 1 72 ? 6.432 27.826 4.262 1.00 8.21 72 TRP A O 1
ATOM 608 N N . GLU A 1 73 ? 5.372 25.989 5.052 1.00 5.60 73 GLU A N 1
ATOM 609 C CA . GLU A 1 73 ? 6.445 25.004 4.841 1.00 6.99 73 GLU A CA 1
ATOM 610 C C . GLU A 1 73 ? 7.450 25.144 5.975 1.00 8.07 73 GLU A C 1
ATOM 611 O O . GLU A 1 73 ? 8.181 26.142 6.057 1.00 11.30 73 GLU A O 1
ATOM 617 N N . SER A 1 74 ? 7.464 24.157 6.862 1.00 8.89 74 SER A N 1
ATOM 618 C CA . SER A 1 74 ? 8.378 24.166 8.008 1.00 10.93 74 SER A CA 1
ATOM 619 C C . SER A 1 74 ? 9.815 24.593 7.654 1.00 11.57 74 SER A C 1
ATOM 620 O O . SER A 1 74 ? 10.402 25.409 8.366 1.00 8.36 74 SER A O 1
ATOM 623 N N . ASP A 1 75 ? 10.386 24.068 6.560 1.00 7.29 75 ASP A N 1
ATOM 624 C CA . ASP A 1 75 ? 11.795 24.375 6.311 1.00 9.73 75 ASP A CA 1
ATOM 625 C C . ASP A 1 75 ? 11.981 25.783 5.738 1.00 10.23 75 ASP A C 1
ATOM 626 O O . ASP A 1 75 ? 13.045 26.408 5.925 1.00 8.59 75 ASP A O 1
ATOM 631 N N . ALA A 1 76 ? 10.977 26.279 5.016 1.00 10.11 76 ALA A N 1
ATOM 632 C CA . ALA A 1 76 ? 11.045 27.691 4.599 1.00 10.44 76 ALA A CA 1
ATOM 633 C C . ALA A 1 76 ? 10.926 28.629 5.796 1.00 10.96 76 ALA A C 1
ATOM 634 O O . ALA A 1 76 ? 11.568 29.683 5.836 1.00 8.77 76 ALA A O 1
ATOM 636 N N . ILE A 1 77 ? 10.086 28.262 6.760 1.00 6.95 77 ILE A N 1
ATOM 637 C CA . ILE A 1 77 ? 10.006 29.004 8.021 1.00 9.64 77 ILE A CA 1
ATOM 638 C C . ILE A 1 77 ? 11.368 29.060 8.738 1.00 10.87 77 ILE A C 1
ATOM 639 O O . ILE A 1 77 ? 11.774 30.135 9.239 1.00 8.90 77 ILE A O 1
ATOM 644 N N . LEU A 1 78 ? 12.075 27.927 8.767 1.00 6.87 78 LEU A N 1
ATOM 645 C CA . LEU A 1 78 ? 13.409 27.908 9.384 1.00 9.92 78 LEU A CA 1
ATOM 646 C C . LEU A 1 78 ? 14.340 28.904 8.686 1.00 9.33 78 LEU A C 1
ATOM 647 O O . LEU A 1 78 ? 15.048 29.646 9.359 1.00 8.77 78 LEU A O 1
ATOM 652 N N . LEU A 1 79 ? 14.325 28.914 7.356 1.00 8.96 79 LEU A N 1
ATOM 653 C CA . LEU A 1 79 ? 15.141 29.849 6.586 1.00 6.70 79 LEU A CA 1
ATOM 654 C C . LEU A 1 79 ? 14.756 31.287 6.866 1.00 8.93 79 LEU A C 1
ATOM 655 O O . LEU A 1 79 ? 15.630 32.141 6.997 1.00 10.93 79 LEU A O 1
ATOM 660 N N . TYR A 1 80 ? 13.453 31.560 6.923 1.00 7.25 80 TYR A N 1
ATOM 661 C CA . TYR A 1 80 ? 12.953 32.911 7.187 1.00 7.54 80 TYR A CA 1
ATOM 662 C C . TYR A 1 80 ? 13.513 33.392 8.531 1.00 11.23 80 TYR A C 1
ATOM 663 O O . TYR A 1 80 ? 14.068 34.488 8.636 1.00 9.21 80 TYR A O 1
ATOM 672 N N . ILE A 1 81 ? 13.379 32.551 9.544 1.00 8.08 81 ILE A N 1
ATOM 673 C CA . ILE A 1 81 ? 13.807 32.943 10.879 1.00 10.62 81 ILE A CA 1
ATOM 674 C C . ILE A 1 81 ? 15.313 33.229 10.938 1.00 11.72 81 ILE A C 1
ATOM 675 O O . ILE A 1 81 ? 15.745 34.244 11.527 1.00 10.00 81 ILE A O 1
ATOM 680 N N . VAL A 1 82 ? 16.134 32.357 10.349 1.00 8.46 82 VAL A N 1
ATOM 681 C CA . VAL A 1 82 ? 17.580 32.628 10.416 1.00 11.94 82 VAL A CA 1
ATOM 682 C C . VAL A 1 82 ? 18.021 33.795 9.529 1.00 12.84 82 VAL A C 1
ATOM 683 O O . VAL A 1 82 ? 18.960 34.522 9.892 1.00 10.29 82 VAL A O 1
ATOM 687 N N A GLU A 1 83 ? 17.392 33.979 8.372 0.53 9.15 83 GLU A N 1
ATOM 688 N N B GLU A 1 83 ? 17.351 33.975 8.387 0.47 9.37 83 GLU A N 1
ATOM 689 C CA A GLU A 1 83 ? 17.749 35.135 7.560 0.53 11.29 83 GLU A CA 1
ATOM 690 C CA B GLU A 1 83 ? 17.645 35.094 7.491 0.47 12.03 83 GLU A CA 1
ATOM 691 C C A GLU A 1 83 ? 17.506 36.447 8.316 0.53 11.44 83 GLU A C 1
ATOM 692 C C B GLU A 1 83 ? 17.361 36.468 8.112 0.47 12.27 83 GLU A C 1
ATOM 693 O O A GLU A 1 83 ? 18.342 37.368 8.310 0.53 9.72 83 GLU A O 1
ATOM 694 O O B GLU A 1 83 ? 18.016 37.466 7.777 0.47 11.89 83 GLU A O 1
ATOM 705 N N . LYS A 1 84 ? 16.373 36.531 8.997 1.00 10.97 84 LYS A N 1
ATOM 706 C CA . LYS A 1 84 ? 16.003 37.806 9.599 1.00 14.09 84 LYS A CA 1
ATOM 707 C C . LYS A 1 84 ? 16.421 37.983 11.051 1.00 15.91 84 LYS A C 1
ATOM 708 O O . LYS A 1 84 ? 16.555 39.110 11.510 1.00 14.53 84 LYS A O 1
ATOM 714 N N . TYR A 1 85 ? 16.610 36.879 11.771 1.00 11.46 85 TYR A N 1
ATOM 715 C CA . TYR A 1 85 ? 16.767 36.932 13.225 1.00 12.46 85 TYR A CA 1
ATOM 716 C C . TYR A 1 85 ? 17.921 36.064 13.766 1.00 12.53 85 TYR A C 1
ATOM 717 O O . TYR A 1 85 ? 17.971 35.761 14.965 1.00 14.79 85 TYR A O 1
ATOM 726 N N . ASP A 1 86 ? 18.872 35.747 12.902 1.00 10.26 86 ASP A N 1
ATOM 727 C CA . ASP A 1 86 ? 20.109 35.092 13.341 1.00 10.46 86 ASP A CA 1
ATOM 728 C C . ASP A 1 86 ? 21.328 35.848 12.797 1.00 12.53 86 ASP A C 1
ATOM 729 O O . ASP A 1 86 ? 22.120 35.293 12.001 1.00 15.06 86 ASP A O 1
ATOM 734 N N . PRO A 1 87 ? 21.474 37.139 13.176 1.00 16.58 87 PRO A N 1
ATOM 735 C CA . PRO A 1 87 ? 22.521 37.960 12.543 1.00 11.95 87 PRO A CA 1
ATOM 736 C C . PRO A 1 87 ? 23.943 37.508 12.923 1.00 12.36 87 PRO A C 1
ATOM 737 O O . PRO A 1 87 ? 24.913 37.828 12.217 1.00 19.05 87 PRO A O 1
ATOM 741 N N . GLU A 1 88 ? 24.076 36.787 14.022 1.00 13.38 88 GLU A N 1
ATOM 742 C CA . GLU A 1 88 ? 25.387 36.253 14.393 1.00 13.64 88 GLU A CA 1
ATOM 743 C C . GLU A 1 88 ? 25.634 34.843 13.847 1.00 14.18 88 GLU A C 1
ATOM 744 O O . GLU A 1 88 ? 26.675 34.228 14.155 1.00 14.01 88 GLU A O 1
ATOM 750 N N . HIS A 1 89 ? 24.699 34.352 13.052 1.00 11.38 89 HIS A N 1
ATOM 751 C CA . HIS A 1 89 ? 24.811 33.014 12.419 1.00 11.32 89 HIS A CA 1
ATOM 752 C C . HIS A 1 89 ? 25.104 31.932 13.472 1.00 14.77 89 HIS A C 1
ATOM 753 O O . HIS A 1 89 ? 26.004 31.083 13.312 1.00 13.17 89 HIS A O 1
ATOM 760 N N . LYS A 1 90 ? 24.342 31.979 14.564 1.00 11.39 90 LYS A N 1
ATOM 761 C CA . LYS A 1 90 ? 24.437 30.947 15.591 1.00 12.43 90 LYS A CA 1
ATOM 762 C C . LYS A 1 90 ? 23.899 29.597 15.096 1.00 14.08 90 LYS A C 1
ATOM 763 O O . LYS A 1 90 ? 24.302 28.550 15.601 1.00 15.58 90 LYS A O 1
ATOM 769 N N . PHE A 1 91 ? 22.995 29.629 14.114 1.00 13.06 91 PHE A N 1
ATOM 770 C CA . PHE A 1 91 ? 22.352 28.407 13.603 1.00 11.15 91 PHE A CA 1
ATOM 771 C C . PHE A 1 91 ? 22.247 28.451 12.101 1.00 10.39 91 PHE A C 1
ATOM 772 O O . PHE A 1 91 ? 21.327 27.862 11.525 1.00 11.52 91 PHE A O 1
ATOM 780 N N . SER A 1 92 ? 23.171 29.177 11.459 1.00 10.28 92 SER A N 1
ATOM 781 C CA . SER A 1 92 ? 23.085 29.393 10.001 1.00 12.61 92 SER A CA 1
ATOM 782 C C . SER A 1 92 ? 24.463 29.862 9.522 1.00 10.32 92 SER A C 1
ATOM 783 O O . SER A 1 92 ? 25.436 29.869 10.305 1.00 11.22 92 SER A O 1
ATOM 786 N N . VAL A 1 93 ? 24.562 30.235 8.253 1.00 8.71 93 VAL A N 1
ATOM 787 C CA . VAL A 1 93 ? 25.862 30.494 7.629 1.00 9.33 93 VAL A CA 1
ATOM 788 C C . VAL A 1 93 ? 25.871 31.801 6.849 1.00 11.43 93 VAL A C 1
ATOM 789 O O . VAL A 1 93 ? 24.810 32.314 6.480 1.00 14.93 93 VAL A O 1
ATOM 793 N N . SER A 1 94 ? 27.061 32.323 6.567 1.00 14.44 94 SER A N 1
ATOM 794 C CA . SER A 1 94 ? 27.147 33.637 5.914 1.00 17.71 94 SER A CA 1
ATOM 795 C C . SER A 1 94 ? 27.510 33.601 4.413 1.00 20.14 94 SER A C 1
ATOM 796 O O . SER A 1 94 ? 26.961 34.375 3.628 1.00 23.86 94 SER A O 1
ATOM 799 N N . THR A 1 95 ? 28.384 32.693 4.005 1.00 15.22 95 THR A N 1
ATOM 800 C CA . THR A 1 95 ? 28.869 32.718 2.615 1.00 19.77 95 THR A CA 1
ATOM 801 C C . THR A 1 95 ? 27.881 32.065 1.658 1.00 21.52 95 THR A C 1
ATOM 802 O O . THR A 1 95 ? 27.101 31.192 2.053 1.00 11.69 95 THR A O 1
ATOM 806 N N . PHE A 1 96 ? 27.937 32.464 0.388 1.00 15.46 96 PHE A N 1
ATOM 807 C CA . PHE A 1 96 ? 27.070 31.836 -0.611 1.00 16.83 96 PHE A CA 1
ATOM 808 C C . PHE A 1 96 ? 27.261 30.320 -0.674 1.00 13.28 96 PHE A C 1
ATOM 809 O O . PHE A 1 96 ? 26.274 29.558 -0.630 1.00 12.62 96 PHE A O 1
ATOM 817 N N . ASP A 1 97 ? 28.516 29.879 -0.754 1.00 11.88 97 ASP A N 1
ATOM 818 C CA . ASP A 1 97 ? 28.800 28.452 -0.872 1.00 14.14 97 ASP A CA 1
ATOM 819 C C . ASP A 1 97 ? 28.198 27.674 0.280 1.00 15.24 97 ASP A C 1
ATOM 820 O O . ASP A 1 97 ? 27.622 26.611 0.072 1.00 14.93 97 ASP A O 1
ATOM 825 N N . ASP A 1 98 ? 28.313 28.201 1.496 1.00 13.26 98 ASP A N 1
ATOM 826 C CA . ASP A 1 98 ? 27.744 27.501 2.640 1.00 9.41 98 ASP A CA 1
ATOM 827 C C . ASP A 1 98 ? 26.206 27.559 2.617 1.00 11.01 98 ASP A C 1
ATOM 828 O O . ASP A 1 98 ? 25.528 26.566 2.922 1.00 10.27 98 ASP A O 1
ATOM 833 N N . LYS A 1 99 ? 25.650 28.723 2.288 1.00 8.38 99 LYS A N 1
ATOM 834 C CA . LYS A 1 99 ? 24.195 28.860 2.245 1.00 9.69 99 LYS A CA 1
ATOM 835 C C . LYS A 1 99 ? 23.529 27.884 1.276 1.00 9.71 99 LYS A C 1
ATOM 836 O O . LYS A 1 99 ? 22.481 27.305 1.588 1.00 8.01 99 LYS A O 1
ATOM 842 N N . ILE A 1 100 ? 24.096 27.730 0.093 1.00 8.96 100 ILE A N 1
ATOM 843 C CA . ILE A 1 100 ? 23.437 26.869 -0.884 1.00 10.15 100 ILE A CA 1
ATOM 844 C C . ILE A 1 100 ? 23.507 25.401 -0.450 1.00 10.32 100 ILE A C 1
ATOM 845 O O . ILE A 1 100 ? 22.566 24.614 -0.687 1.00 9.93 100 ILE A O 1
ATOM 850 N N . ILE A 1 101 ? 24.596 25.029 0.219 1.00 7.28 101 ILE A N 1
ATOM 851 C CA . ILE A 1 101 ? 24.698 23.644 0.689 1.00 7.05 101 ILE A CA 1
ATOM 852 C C . ILE A 1 101 ? 23.785 23.436 1.913 1.00 8.16 101 ILE A C 1
ATOM 853 O O . ILE A 1 101 ? 23.160 22.382 2.063 1.00 8.43 101 ILE A O 1
ATOM 858 N N . MET A 1 102 ? 23.667 24.447 2.772 1.00 7.40 102 MET A N 1
ATOM 859 C CA . MET A 1 102 ? 22.692 24.321 3.868 1.00 8.74 102 MET A CA 1
ATOM 860 C C . MET A 1 102 ? 21.278 24.127 3.286 1.00 8.80 102 MET A C 1
ATOM 861 O O . MET A 1 102 ? 20.472 23.322 3.782 1.00 8.23 102 MET A O 1
ATOM 866 N N . THR A 1 103 ? 20.985 24.869 2.224 1.00 8.37 103 THR A N 1
ATOM 867 C CA . THR A 1 103 ? 19.695 24.750 1.534 1.00 8.05 103 THR A CA 1
ATOM 868 C C . THR A 1 103 ? 19.496 23.372 0.888 1.00 8.16 103 THR A C 1
ATOM 869 O O . THR A 1 103 ? 18.406 22.791 0.947 1.00 9.43 103 THR A O 1
ATOM 873 N N . GLN A 1 104 ? 20.548 22.860 0.266 1.00 7.54 104 GLN A N 1
ATOM 874 C CA . GLN A 1 104 ? 20.515 21.507 -0.288 1.00 7.73 104 GLN A CA 1
ATOM 875 C C . GLN A 1 104 ? 20.115 20.473 0.783 1.00 9.09 104 GLN A C 1
ATOM 876 O O . GLN A 1 104 ? 19.248 19.649 0.556 1.00 8.32 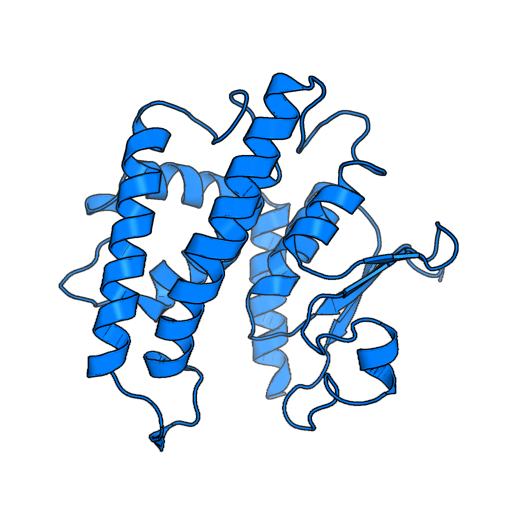104 GLN A O 1
ATOM 882 N N . TRP A 1 105 ? 20.771 20.515 1.948 1.00 9.25 105 TRP A N 1
ATOM 883 C CA . TRP A 1 105 ? 20.437 19.586 3.017 1.00 9.63 105 TRP A CA 1
ATOM 884 C C . TRP A 1 105 ? 19.007 19.788 3.520 1.00 11.69 105 TRP A C 1
ATOM 885 O O . TRP A 1 105 ? 18.339 18.815 3.858 1.00 9.19 105 TRP A O 1
ATOM 896 N N . LEU A 1 106 ? 18.544 21.035 3.579 1.00 7.34 106 LEU A N 1
ATOM 897 C CA . LEU A 1 106 ? 17.135 21.289 3.938 1.00 7.49 106 LEU A CA 1
ATOM 898 C C . LEU A 1 106 ? 16.172 20.660 2.919 1.00 8.99 106 LEU A C 1
ATOM 899 O O . LEU A 1 106 ? 15.148 20.063 3.292 1.00 6.92 106 LEU A O 1
ATOM 904 N N . PHE A 1 107 ? 16.491 20.794 1.639 1.00 7.47 107 PHE A N 1
ATOM 905 C CA . PHE A 1 107 ? 15.661 20.159 0.613 1.00 7.12 107 PHE A CA 1
ATOM 906 C C . PHE A 1 107 ? 15.690 18.652 0.744 1.00 6.95 107 PHE A C 1
ATOM 907 O O . PHE A 1 107 ? 14.668 17.986 0.505 1.00 9.54 107 PHE A O 1
ATOM 915 N N . PHE A 1 108 ? 16.842 18.109 1.122 1.00 7.19 108 PHE A N 1
ATOM 916 C CA . PHE A 1 108 ? 16.906 16.655 1.348 1.00 10.52 108 PHE A CA 1
ATOM 917 C C . PHE A 1 108 ? 16.005 16.257 2.529 1.00 8.66 108 PHE A C 1
ATOM 918 O O . PHE A 1 108 ? 15.255 15.277 2.462 1.00 9.44 108 PHE A O 1
ATOM 926 N N . GLN A 1 109 ? 16.062 17.037 3.597 1.00 7.93 109 GLN A N 1
ATOM 927 C CA . GLN A 1 109 ? 15.171 16.772 4.732 1.00 10.24 109 GLN A CA 1
ATOM 928 C C . GLN A 1 109 ? 13.707 16.844 4.249 1.00 10.36 109 GLN A C 1
ATOM 929 O O . GLN A 1 109 ? 12.884 15.962 4.544 1.00 7.41 109 GLN A O 1
ATOM 935 N N . ALA A 1 110 ? 13.363 17.928 3.558 1.00 6.62 110 ALA A N 1
ATOM 936 C CA . ALA A 1 110 ? 11.952 18.179 3.217 1.00 12.04 110 ALA A CA 1
ATOM 937 C C . ALA A 1 110 ? 11.345 17.182 2.226 1.00 12.86 110 ALA A C 1
ATOM 938 O O . ALA A 1 110 ? 10.126 16.907 2.275 1.00 9.51 110 ALA A O 1
ATOM 940 N N . SER A 1 111 ? 12.169 16.668 1.318 1.00 9.74 111 SER A N 1
ATOM 941 C CA . SER A 1 111 ? 11.663 15.822 0.230 1.00 8.74 111 SER A CA 1
ATOM 942 C C . SER A 1 111 ? 11.979 14.346 0.491 1.00 8.50 111 SER A C 1
ATOM 943 O O . SER A 1 111 ? 11.307 13.448 -0.006 1.00 11.85 111 SER A O 1
ATOM 946 N N . GLY A 1 112 ? 13.031 14.096 1.256 1.00 8.37 112 GLY A N 1
ATOM 947 C CA . GLY A 1 112 ? 13.552 12.733 1.385 1.00 7.13 112 GLY A CA 1
ATOM 948 C C . GLY A 1 112 ? 13.364 12.182 2.798 1.00 16.28 112 GLY A C 1
ATOM 949 O O . GLY A 1 112 ? 13.328 10.978 2.969 1.00 12.60 112 GLY A O 1
ATOM 950 N N . GLN A 1 113 ? 13.254 13.047 3.812 1.00 11.45 113 GLN A N 1
ATOM 951 C CA . GLN A 1 113 ? 12.963 12.534 5.168 1.00 7.70 113 GLN A CA 1
ATOM 952 C C . GLN A 1 113 ? 11.463 12.616 5.501 1.00 11.59 113 GLN A C 1
ATOM 953 O O . GLN A 1 113 ? 10.824 11.577 5.614 1.00 10.43 113 GLN A O 1
ATOM 959 N N . GLY A 1 114 ? 10.937 13.830 5.712 1.00 9.27 114 GLY A N 1
ATOM 960 C CA . GLY A 1 114 ? 9.523 14.024 6.068 1.00 8.86 114 GLY A CA 1
ATOM 961 C C . GLY A 1 114 ? 8.513 13.151 5.304 1.00 9.94 114 GLY A C 1
ATOM 962 O O . GLY A 1 114 ? 7.747 12.416 5.908 1.00 11.47 114 GLY A O 1
ATOM 963 N N . PRO A 1 115 ? 8.527 13.216 3.955 1.00 11.70 115 PRO A N 1
ATOM 964 C CA . PRO A 1 115 ? 7.436 12.572 3.226 1.00 10.08 115 PRO A CA 1
ATOM 965 C C . PRO A 1 115 ? 7.497 11.047 3.353 1.00 8.75 115 PRO A C 1
ATOM 966 O O . PRO A 1 115 ? 6.454 10.443 3.568 1.00 11.34 115 PRO A O 1
ATOM 970 N N . TYR A 1 116 ? 8.688 10.461 3.317 1.00 8.56 116 TYR A N 1
ATOM 971 C CA . TYR A 1 116 ? 8.808 9.010 3.375 1.00 13.57 116 TYR A CA 1
ATOM 972 C C . TYR A 1 116 ? 8.620 8.518 4.810 1.00 12.56 116 TYR A C 1
ATOM 973 O O . TYR A 1 116 ? 7.967 7.511 5.043 1.00 11.79 116 TYR A O 1
ATOM 982 N N . PHE A 1 117 ? 9.215 9.218 5.763 1.00 11.91 117 PHE A N 1
ATOM 983 C CA . PHE A 1 117 ? 9.034 8.828 7.178 1.00 13.63 117 PHE A CA 1
ATOM 984 C C . PHE A 1 117 ? 7.533 8.944 7.499 1.00 12.89 117 PHE A C 1
ATOM 985 O O . PHE A 1 117 ? 6.948 8.118 8.226 1.00 15.21 117 PHE A O 1
ATOM 993 N N . GLY A 1 118 ? 6.905 9.973 6.953 1.00 13.64 118 GLY A N 1
ATOM 994 C CA . GLY A 1 118 ? 5.477 10.173 7.121 1.00 14.04 118 GLY A CA 1
ATOM 995 C C . GLY A 1 118 ? 4.609 9.054 6.560 1.00 17.28 118 GLY A C 1
ATOM 996 O O . GLY A 1 118 ? 3.556 8.753 7.134 1.00 15.24 118 GLY A O 1
ATOM 997 N N . GLN A 1 119 ? 5.023 8.433 5.450 1.00 14.07 119 GLN A N 1
ATOM 998 C CA . GLN A 1 119 ? 4.217 7.331 4.901 1.00 14.07 119 GLN A CA 1
ATOM 999 C C . GLN A 1 119 ? 4.346 6.127 5.828 1.00 20.82 119 GLN A C 1
ATOM 1000 O O . GLN A 1 119 ? 3.358 5.440 6.064 1.00 18.13 119 GLN A O 1
ATOM 1006 N N . ALA A 1 120 ? 5.552 5.876 6.361 1.00 13.84 120 ALA A N 1
ATOM 1007 C CA . ALA A 1 120 ? 5.688 4.844 7.403 1.00 15.35 120 ALA A CA 1
ATOM 1008 C C . ALA A 1 120 ? 4.747 5.134 8.574 1.00 21.69 120 ALA A C 1
ATOM 1009 O O . ALA A 1 120 ? 4.043 4.247 9.027 1.00 19.89 120 ALA A O 1
ATOM 1011 N N . GLY A 1 121 ? 4.740 6.384 9.040 1.00 21.70 121 GLY A N 1
ATOM 1012 C CA . GLY A 1 121 ? 3.875 6.808 10.127 1.00 23.85 121 GLY A CA 1
ATOM 1013 C C . GLY A 1 121 ? 2.400 6.562 9.829 1.00 22.96 121 GLY A C 1
ATOM 1014 O O . GLY A 1 121 ? 1.659 6.052 10.680 1.00 27.73 121 GLY A O 1
ATOM 1015 N N . TRP A 1 122 ? 1.985 6.919 8.616 1.00 22.47 122 TRP A N 1
ATOM 1016 C CA . TRP A 1 122 ? 0.609 6.709 8.168 1.00 24.26 122 TRP A CA 1
ATOM 1017 C C . TRP A 1 122 ? 0.249 5.233 8.245 1.00 25.99 122 TRP A C 1
ATOM 1018 O O . TRP A 1 122 ? -0.677 4.852 8.970 1.00 27.80 122 TRP A O 1
ATOM 1029 N N . PHE A 1 123 ? 0.971 4.398 7.506 1.00 23.07 123 PHE A N 1
ATOM 1030 C CA . PHE A 1 123 ? 0.618 2.971 7.463 1.00 21.67 123 PHE A CA 1
ATOM 1031 C C . PHE A 1 123 ? 0.816 2.193 8.784 1.00 29.03 123 PHE A C 1
ATOM 1032 O O . PHE A 1 123 ? 0.174 1.157 8.991 1.00 29.64 123 PHE A O 1
ATOM 1040 N N . LEU A 1 124 ? 1.675 2.686 9.673 1.00 21.92 124 LEU A N 1
ATOM 1041 C CA . LEU A 1 124 ? 1.906 2.011 10.959 1.00 22.48 124 LEU A CA 1
ATOM 1042 C C . LEU A 1 124 ? 1.057 2.476 12.140 1.00 31.33 124 LEU A C 1
ATOM 1043 O O . LEU A 1 124 ? 0.640 1.654 12.954 1.00 31.66 124 LEU A O 1
ATOM 1048 N N . ALA A 1 125 ? 0.851 3.789 12.259 1.00 30.49 125 ALA A N 1
ATOM 1049 C CA . ALA A 1 125 ? 0.470 4.392 13.547 1.00 37.28 125 ALA A CA 1
ATOM 1050 C C . ALA A 1 125 ? -0.615 5.460 13.509 1.00 40.95 125 ALA A C 1
ATOM 1051 O O . ALA A 1 125 ? -1.346 5.651 14.488 1.00 42.89 125 ALA A O 1
ATOM 1053 N N . VAL A 1 126 ? -0.713 6.171 12.396 1.00 34.49 126 VAL A N 1
ATOM 1054 C CA . VAL A 1 126 ? -1.435 7.434 12.392 1.00 35.65 126 VAL A CA 1
ATOM 1055 C C . VAL A 1 126 ? -2.698 7.391 11.549 1.00 35.46 126 VAL A C 1
ATOM 1056 O O . VAL A 1 126 ? -3.651 8.136 11.797 1.00 36.95 126 VAL A O 1
ATOM 1060 N N . ALA A 1 127 ? -2.714 6.514 10.555 1.00 23.66 127 ALA A N 1
ATOM 1061 C CA . ALA A 1 127 ? -3.909 6.318 9.763 1.00 26.00 127 ALA A CA 1
ATOM 1062 C C . ALA A 1 127 ? -4.989 5.797 10.711 1.00 35.44 127 ALA A C 1
ATOM 1063 O O . ALA A 1 127 ? -4.682 5.373 11.831 1.00 34.35 127 ALA A O 1
ATOM 1065 N N . PRO A 1 128 ? -6.261 5.858 10.288 1.00 44.23 128 PRO A N 1
ATOM 1066 C CA . PRO A 1 128 ? -7.279 5.272 11.171 1.00 47.26 128 PRO A CA 1
ATOM 1067 C C . PRO A 1 128 ? -6.938 3.815 11.426 1.00 45.02 128 PRO A C 1
ATOM 1068 O O . PRO A 1 128 ? -6.464 3.154 10.490 1.00 41.09 128 PRO A O 1
ATOM 1072 N N . PRO A 1 129 ? -7.155 3.333 12.666 1.00 47.68 129 PRO A N 1
ATOM 1073 C CA . PRO A 1 129 ? -6.627 2.031 13.092 1.00 45.98 129 PRO A CA 1
ATOM 1074 C C . PRO A 1 129 ? -6.830 0.905 12.071 1.00 42.95 129 PRO A C 1
ATOM 1075 O O . PRO A 1 129 ? -5.910 0.124 11.857 1.00 44.84 129 PRO A O 1
ATOM 1079 N N . GLU A 1 130 ? -7.982 0.849 11.415 1.00 41.98 130 GLU A N 1
ATOM 1080 C CA . GLU A 1 130 ? -8.234 -0.238 10.471 1.00 47.20 130 GLU A CA 1
ATOM 1081 C C . GLU A 1 130 ? -7.692 -0.017 9.048 1.00 44.94 130 GLU A C 1
ATOM 1082 O O . GLU A 1 130 ? -7.704 -0.936 8.239 1.00 47.99 130 GLU A O 1
ATOM 1088 N N . GLU A 1 131 ? -7.198 1.182 8.748 1.00 46.37 131 GLU A N 1
ATOM 1089 C CA . GLU A 1 131 ? -6.532 1.427 7.458 1.00 50.95 131 GLU A CA 1
ATOM 1090 C C . GLU A 1 131 ? -5.013 1.188 7.517 1.00 48.88 131 GLU A C 1
ATOM 1091 O O . GLU A 1 131 ? -4.324 1.158 6.481 1.00 42.65 131 GLU A O 1
ATOM 1097 N N . ARG A 1 132 ? -4.496 1.040 8.733 1.00 41.72 132 ARG A N 1
ATOM 1098 C CA . ARG A 1 132 ? -3.085 0.743 8.934 1.00 41.18 132 ARG A CA 1
ATOM 1099 C C . ARG A 1 132 ? -2.690 -0.561 8.219 1.00 44.11 132 ARG A C 1
ATOM 1100 O O . ARG A 1 132 ? -3.525 -1.440 7.981 1.00 45.09 132 ARG A O 1
ATOM 1108 N N . ASN A 1 133 ? -1.420 -0.672 7.854 1.00 40.79 133 ASN A N 1
ATOM 1109 C CA . ASN A 1 133 ? -0.969 -1.772 7.018 1.00 35.75 133 ASN A CA 1
ATOM 1110 C C . ASN A 1 133 ? 0.546 -1.923 7.115 1.00 35.87 133 ASN A C 1
ATOM 1111 O O . ASN A 1 133 ? 1.268 -1.253 6.391 1.00 29.26 133 ASN A O 1
ATOM 1116 N N . PRO A 1 134 ? 1.026 -2.811 8.003 1.00 40.29 134 PRO A N 1
ATOM 1117 C CA . PRO A 1 134 ? 2.467 -3.083 8.185 1.00 32.37 134 PRO A CA 1
ATOM 1118 C C . PRO A 1 134 ? 3.219 -3.578 6.932 1.00 28.74 134 PRO A C 1
ATOM 1119 O O . PRO A 1 134 ? 4.420 -3.301 6.812 1.00 27.18 134 PRO A O 1
ATOM 1123 N N . THR A 1 135 ? 2.550 -4.280 6.016 1.00 29.12 135 THR A N 1
ATOM 1124 C CA . THR A 1 135 ? 3.208 -4.694 4.772 1.00 30.70 135 THR A CA 1
ATOM 1125 C C . THR A 1 135 ? 3.589 -3.524 3.861 1.00 32.96 135 THR A C 1
ATOM 1126 O O . THR A 1 135 ? 4.723 -3.441 3.356 1.00 28.01 135 THR A O 1
ATOM 1130 N N . ILE A 1 136 ? 2.636 -2.623 3.622 1.00 27.84 136 ILE A N 1
ATOM 1131 C CA . ILE A 1 136 ? 2.944 -1.441 2.828 1.00 29.37 136 ILE A CA 1
ATOM 1132 C C . ILE A 1 136 ? 3.897 -0.572 3.624 1.00 25.02 136 ILE A C 1
ATOM 1133 O O . ILE A 1 136 ? 4.812 0.025 3.059 1.00 21.25 136 ILE A O 1
ATOM 1138 N N . ALA A 1 137 ? 3.703 -0.514 4.938 1.00 19.95 137 ALA A N 1
ATOM 1139 C CA . ALA A 1 137 ? 4.608 0.274 5.794 1.00 24.45 137 ALA A CA 1
ATOM 1140 C C . ALA A 1 137 ? 6.059 -0.169 5.673 1.00 20.94 137 ALA A C 1
ATOM 1141 O O . ALA A 1 137 ? 6.967 0.656 5.777 1.00 18.84 137 ALA A O 1
ATOM 1143 N N . GLU A 1 138 ? 6.284 -1.461 5.461 1.00 20.66 138 GLU A N 1
ATOM 1144 C CA . GLU A 1 138 ? 7.663 -1.954 5.385 1.00 17.89 138 GLU A CA 1
ATOM 1145 C C . GLU A 1 138 ? 8.478 -1.270 4.288 1.00 18.56 138 GLU A C 1
ATOM 1146 O O . GLU A 1 138 ? 9.669 -1.050 4.450 1.00 17.00 138 GLU A O 1
ATOM 1152 N N . ARG A 1 139 ? 7.839 -0.946 3.164 1.00 19.26 139 ARG A N 1
ATOM 1153 C CA . ARG A 1 139 ? 8.513 -0.196 2.106 1.00 15.22 139 ARG A CA 1
ATOM 1154 C C . ARG A 1 139 ? 9.100 1.104 2.655 1.00 19.56 139 ARG A C 1
ATOM 1155 O O . ARG A 1 139 ? 10.236 1.484 2.329 1.00 17.54 139 ARG A O 1
ATOM 1163 N N . TYR A 1 140 ? 8.332 1.790 3.494 1.00 15.29 140 TYR A N 1
ATOM 1164 C CA . TYR A 1 140 ? 8.777 3.079 4.038 1.00 13.60 140 TYR A CA 1
ATOM 1165 C C . TYR A 1 140 ? 9.705 2.927 5.241 1.00 13.41 140 TYR A C 1
ATOM 1166 O O . TYR A 1 140 ? 10.565 3.766 5.458 1.00 13.95 140 TYR A O 1
ATOM 1175 N N . GLN A 1 141 ? 9.547 1.862 6.020 1.00 14.01 141 GLN A N 1
ATOM 1176 C CA . GLN A 1 141 ? 10.550 1.550 7.044 1.00 16.32 141 GLN A CA 1
ATOM 1177 C C . GLN A 1 141 ? 11.931 1.282 6.415 1.00 17.46 141 GLN A C 1
ATOM 1178 O O . GLN A 1 141 ? 12.972 1.720 6.922 1.00 14.68 141 GLN A O 1
ATOM 1184 N N . LYS A 1 142 ? 11.945 0.554 5.307 1.00 15.69 142 LYS A N 1
ATOM 1185 C CA . LYS A 1 142 ? 13.207 0.345 4.591 1.00 14.65 142 LYS A CA 1
ATOM 1186 C C . LYS A 1 142 ? 13.798 1.677 4.105 1.00 14.05 142 LYS A C 1
ATOM 1187 O O . LYS A 1 142 ? 15.022 1.871 4.138 1.00 13.77 142 LYS A O 1
ATOM 1193 N N . GLU A 1 143 ? 12.941 2.593 3.661 1.00 14.64 143 GLU A N 1
ATOM 1194 C CA . GLU A 1 143 ? 13.405 3.924 3.227 1.00 13.21 143 GLU A CA 1
ATOM 1195 C C . GLU A 1 143 ? 13.957 4.730 4.404 1.00 14.28 143 GLU A C 1
ATOM 1196 O O . GLU A 1 143 ? 14.933 5.465 4.270 1.00 10.65 143 GLU A O 1
ATOM 1202 N N . ILE A 1 144 ? 13.332 4.600 5.569 1.00 13.29 144 ILE A N 1
ATOM 1203 C CA . ILE A 1 144 ? 13.925 5.205 6.766 1.00 13.18 144 ILE A CA 1
ATOM 1204 C C . ILE A 1 144 ? 15.366 4.725 6.983 1.00 12.68 144 ILE A C 1
ATOM 1205 O O . ILE A 1 144 ? 16.252 5.532 7.219 1.00 13.14 144 ILE A O 1
ATOM 1210 N N . LEU A 1 145 ? 15.581 3.412 6.934 1.00 12.43 145 LEU A N 1
ATOM 1211 C CA . LEU A 1 145 ? 16.936 2.857 7.129 1.00 12.76 145 LEU A CA 1
ATOM 1212 C C . LEU A 1 145 ? 17.878 3.348 6.036 1.00 12.47 145 LEU A C 1
ATOM 1213 O O . LEU A 1 145 ? 19.083 3.557 6.286 1.00 12.75 145 LEU A O 1
ATOM 1218 N N . ARG A 1 146 ? 17.347 3.508 4.820 1.00 14.01 146 ARG A N 1
ATOM 1219 C CA . ARG A 1 146 ? 18.188 3.979 3.716 1.00 14.97 146 ARG A CA 1
ATOM 1220 C C . ARG A 1 146 ? 18.662 5.408 4.006 1.00 11.29 146 ARG A C 1
ATOM 1221 O O . ARG A 1 146 ? 19.855 5.747 3.826 1.00 11.67 146 ARG A O 1
ATOM 1229 N N . VAL A 1 147 ? 17.735 6.254 4.449 1.00 9.28 147 VAL A N 1
ATOM 1230 C CA . VAL A 1 147 ? 18.066 7.630 4.786 1.00 11.05 147 VAL A CA 1
ATOM 1231 C C . VAL A 1 147 ? 19.061 7.668 5.953 1.00 10.66 147 VAL A C 1
ATOM 1232 O O . VAL A 1 147 ? 20.009 8.450 5.921 1.00 12.20 147 VAL A O 1
ATOM 1236 N N . PHE A 1 148 ? 18.832 6.836 6.967 1.00 10.83 148 PHE A N 1
ATOM 1237 C CA . PHE A 1 148 ? 19.816 6.683 8.049 1.00 11.77 148 PHE A CA 1
ATOM 1238 C C . PHE A 1 148 ? 21.205 6.319 7.492 1.00 13.47 148 PHE A C 1
ATOM 1239 O O . PHE A 1 148 ? 22.218 6.860 7.942 1.00 12.18 148 PHE A O 1
ATOM 1247 N N . GLY A 1 149 ? 21.246 5.397 6.533 1.00 10.77 149 GLY A N 1
ATOM 1248 C CA . GLY A 1 149 ? 22.503 5.001 5.876 1.00 14.24 149 GLY A CA 1
ATOM 1249 C C . GLY A 1 149 ? 23.192 6.183 5.186 1.00 11.85 149 GLY A C 1
ATOM 1250 O O . GLY A 1 149 ? 24.415 6.377 5.283 1.00 13.22 149 GLY A O 1
ATOM 1251 N N . VAL A 1 150 ? 22.406 6.984 4.490 1.00 12.78 150 VAL A N 1
ATOM 1252 C CA . VAL A 1 150 ? 22.929 8.180 3.823 1.00 16.24 150 VAL A CA 1
ATOM 1253 C C . VAL A 1 150 ? 23.541 9.144 4.856 1.00 14.56 150 VAL A C 1
ATOM 1254 O O . VAL A 1 150 ? 24.691 9.624 4.700 1.00 12.53 150 VAL A O 1
ATOM 1258 N N . LEU A 1 151 ? 22.787 9.424 5.913 1.00 10.82 151 LEU A N 1
ATOM 1259 C CA . LEU A 1 151 ? 23.269 10.321 6.980 1.00 12.00 151 LEU A CA 1
ATOM 1260 C C . LEU A 1 151 ? 24.523 9.733 7.634 1.00 13.66 151 LEU A C 1
ATOM 1261 O O . LEU A 1 151 ? 25.481 10.445 7.915 1.00 14.26 151 LEU A O 1
ATOM 1266 N N . GLU A 1 152 ? 24.532 8.418 7.822 1.00 13.00 152 GLU A N 1
ATOM 1267 C CA . GLU A 1 152 ? 25.698 7.734 8.391 1.00 10.43 152 GLU A CA 1
ATOM 1268 C C . GLU A 1 152 ? 26.950 7.927 7.536 1.00 13.42 152 GLU A C 1
ATOM 1269 O O . GLU A 1 152 ? 28.042 8.178 8.063 1.00 12.45 152 GLU A O 1
ATOM 1275 N N . SER A 1 153 ? 26.776 7.816 6.219 1.00 13.77 153 SER A N 1
ATOM 1276 C CA . SER A 1 153 ? 27.884 7.913 5.273 1.00 17.11 153 SER A CA 1
ATOM 1277 C C . SER A 1 153 ? 28.569 9.275 5.329 1.00 15.63 153 SER A C 1
ATOM 1278 O O . SER A 1 153 ? 29.765 9.363 5.062 1.00 17.17 153 SER A O 1
ATOM 1281 N N . VAL A 1 154 ? 27.835 10.326 5.687 1.00 13.77 154 VAL A N 1
ATOM 1282 C CA . VAL A 1 154 ? 28.486 11.639 5.817 1.00 11.90 154 VAL A CA 1
ATOM 1283 C C . VAL A 1 154 ? 28.882 11.993 7.253 1.00 11.81 154 VAL A C 1
ATOM 1284 O O . VAL A 1 154 ? 29.957 12.558 7.459 1.00 13.63 154 VAL A O 1
ATOM 1288 N N . LEU A 1 155 ? 28.039 11.655 8.233 1.00 9.87 155 LEU A N 1
ATOM 1289 C CA . LEU A 1 155 ? 28.313 12.025 9.635 1.00 11.14 155 LEU A CA 1
ATOM 1290 C C . LEU A 1 155 ? 29.467 11.236 10.248 1.00 13.38 155 LEU A C 1
ATOM 1291 O O . LEU A 1 155 ? 29.966 11.577 11.328 1.00 14.74 155 LEU A O 1
ATOM 1296 N N . SER A 1 156 ? 29.902 10.165 9.590 1.00 12.43 156 SER A N 1
ATOM 1297 C CA . SER A 1 156 ? 31.089 9.476 10.110 1.00 13.40 156 SER A CA 1
ATOM 1298 C C . SER A 1 156 ? 32.338 10.295 9.802 1.00 18.46 156 SER A C 1
ATOM 1299 O O . SER A 1 156 ? 33.407 9.989 10.292 1.00 17.40 156 SER A O 1
ATOM 1302 N N . GLN A 1 157 ? 32.212 11.328 8.973 1.00 12.37 157 GLN A N 1
ATOM 1303 C CA . GLN A 1 157 ? 33.369 12.101 8.560 1.00 16.91 157 GLN A CA 1
ATOM 1304 C C . GLN A 1 157 ? 33.149 13.598 8.715 1.00 13.51 157 GLN A C 1
ATOM 1305 O O . GLN A 1 157 ? 33.994 14.377 8.319 1.00 13.55 157 GLN A O 1
ATOM 1311 N N . ARG A 1 158 ? 32.010 14.004 9.259 1.00 13.18 158 ARG A N 1
ATOM 1312 C CA . ARG A 1 158 ? 31.816 15.421 9.579 1.00 13.14 158 ARG A CA 1
ATOM 1313 C C . ARG A 1 158 ? 30.979 15.504 10.838 1.00 13.19 158 ARG A C 1
ATOM 1314 O O . ARG A 1 158 ? 30.143 14.630 11.071 1.00 11.43 158 ARG A O 1
ATOM 1322 N N . GLN A 1 159 ? 31.216 16.537 11.646 1.00 10.64 159 GLN A N 1
ATOM 1323 C CA . GLN A 1 159 ? 30.508 16.676 12.918 1.00 11.72 159 GLN A CA 1
ATOM 1324 C C . GLN A 1 159 ? 29.052 17.096 12.696 1.00 14.59 159 GLN A C 1
ATOM 1325 O O . GLN A 1 159 ? 28.146 16.630 13.397 1.00 12.02 159 GLN A O 1
ATOM 1331 N N . TRP A 1 160 ? 28.857 18.002 11.743 1.00 13.91 160 TRP A N 1
ATOM 1332 C CA . TRP A 1 160 ? 27.556 18.623 11.436 1.00 11.63 160 TRP A CA 1
ATOM 1333 C C . TRP A 1 160 ? 27.422 18.640 9.915 1.00 12.74 160 TRP A C 1
ATOM 1334 O O . TRP A 1 160 ? 28.425 18.556 9.208 1.00 12.41 160 TRP A O 1
ATOM 1345 N N . LEU A 1 161 ? 26.213 18.815 9.389 1.00 10.63 161 LEU A N 1
ATOM 1346 C CA . LEU A 1 161 ? 26.038 18.677 7.934 1.00 11.00 161 LEU A CA 1
ATOM 1347 C C . LEU A 1 161 ? 26.770 19.729 7.104 1.00 9.36 161 LEU A C 1
ATOM 1348 O O . LEU A 1 161 ? 27.303 19.410 6.054 1.00 11.41 161 LEU A O 1
ATOM 1353 N N . VAL A 1 162 ? 26.808 20.976 7.571 1.00 10.28 162 VAL A N 1
ATOM 1354 C CA . VAL A 1 162 ? 27.394 22.046 6.752 1.00 13.13 162 VAL A CA 1
ATOM 1355 C C . VAL A 1 162 ? 28.328 22.897 7.542 1.00 12.12 162 VAL A C 1
ATOM 1356 O O . VAL A 1 162 ? 28.034 23.235 8.687 1.00 13.06 162 VAL A O 1
ATOM 1360 N N . ALA A 1 163 ? 29.465 23.240 6.934 1.00 12.93 163 ALA A N 1
ATOM 1361 C CA . ALA A 1 163 ? 30.370 24.244 7.489 1.00 13.70 163 ALA A CA 1
ATOM 1362 C C . ALA A 1 163 ? 30.923 23.910 8.875 1.00 13.04 163 ALA A C 1
ATOM 1363 O O . ALA A 1 163 ? 31.380 24.812 9.584 1.00 14.21 163 ALA A O 1
ATOM 1365 N N . ASP A 1 164 ? 30.863 22.639 9.254 0.98 12.57 164 ASP A N 1
ATOM 1366 C CA . ASP A 1 164 ? 31.395 22.170 10.538 0.98 12.05 164 ASP A CA 1
ATOM 1367 C C . ASP A 1 164 ? 30.827 22.972 11.714 0.98 16.45 164 ASP A C 1
ATOM 1368 O O . ASP A 1 164 ? 31.520 23.218 12.706 0.98 13.98 164 ASP A O 1
ATOM 1373 N N . LYS A 1 165 ? 29.565 23.379 11.596 1.00 15.99 165 LYS A N 1
ATOM 1374 C CA . LYS A 1 165 ? 28.906 24.038 12.706 1.00 12.44 165 LYS A CA 1
ATOM 1375 C C . LYS A 1 165 ? 27.437 23.640 12.709 1.00 11.38 165 LYS A C 1
ATOM 1376 O O . LYS A 1 165 ? 26.844 23.339 11.673 1.00 11.26 165 LYS A O 1
ATOM 1382 N N . LEU A 1 166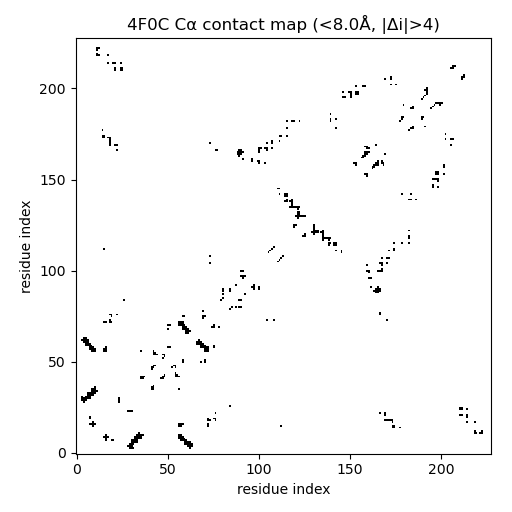 ? 26.840 23.652 13.891 1.00 12.40 166 LEU A N 1
ATOM 1383 C CA . LEU A 1 166 ? 25.420 23.366 14.000 1.00 10.69 166 LEU A CA 1
ATOM 1384 C C . LEU A 1 166 ? 24.624 24.410 13.211 1.00 10.09 166 LEU A C 1
ATOM 1385 O O . LEU A 1 166 ? 24.855 25.609 13.381 1.00 11.98 166 LEU A O 1
ATOM 1390 N N . THR A 1 167 ? 23.702 23.968 12.346 1.00 10.14 167 THR A N 1
ATOM 1391 C CA . THR A 1 167 ? 22.790 24.901 11.646 1.00 9.15 167 THR A CA 1
ATOM 1392 C C . THR A 1 167 ? 21.359 24.342 11.592 1.00 9.37 167 THR A C 1
ATOM 1393 O O . THR A 1 167 ? 21.093 23.223 12.052 1.00 10.31 167 THR A O 1
ATOM 1397 N N . ILE A 1 168 ? 20.442 25.107 11.015 1.00 10.89 168 ILE A N 1
ATOM 1398 C CA . ILE A 1 168 ? 19.090 24.614 10.825 1.00 13.34 168 ILE A CA 1
ATOM 1399 C C . ILE A 1 168 ? 19.061 23.374 9.918 1.00 7.94 168 ILE A C 1
ATOM 1400 O O . ILE A 1 168 ? 18.087 22.629 9.964 1.00 7.98 168 ILE A O 1
ATOM 1405 N N . ALA A 1 169 ? 20.113 23.140 9.123 1.00 8.05 169 ALA A N 1
ATOM 1406 C CA . ALA A 1 169 ? 20.128 21.885 8.343 1.00 8.23 169 ALA A CA 1
ATOM 1407 C C . ALA A 1 169 ? 20.074 20.705 9.307 1.00 14.09 169 ALA A C 1
ATOM 1408 O O . ALA A 1 169 ? 19.264 19.808 9.120 1.00 9.85 169 ALA A O 1
ATOM 1410 N N . ASP A 1 170 ? 20.898 20.719 10.357 1.00 9.06 170 ASP A N 1
ATOM 1411 C CA . ASP A 1 170 ? 20.879 19.620 11.330 1.00 7.61 170 ASP A CA 1
ATOM 1412 C C . ASP A 1 170 ? 19.572 19.604 12.090 1.00 11.15 170 ASP A C 1
ATOM 1413 O O . ASP A 1 170 ? 18.956 18.541 12.276 1.00 9.02 170 ASP A O 1
ATOM 1418 N N . ILE A 1 171 ? 19.138 20.789 12.531 1.00 9.36 171 ILE A N 1
ATOM 1419 C CA . ILE A 1 171 ? 17.971 20.851 13.406 1.00 13.17 171 ILE A CA 1
ATOM 1420 C C . ILE A 1 171 ? 16.735 20.314 12.686 1.00 10.18 171 ILE A C 1
ATOM 1421 O O . ILE A 1 171 ? 15.886 19.655 13.298 1.00 11.13 171 ILE A O 1
ATOM 1426 N N . SER A 1 172 ? 16.662 20.567 11.380 1.00 8.11 172 SER A N 1
ATOM 1427 C CA . SER A 1 172 ? 15.481 20.206 10.595 1.00 10.35 172 SER A CA 1
ATOM 1428 C C . SER A 1 172 ? 15.199 18.703 10.599 1.00 10.47 172 SER A C 1
ATOM 1429 O O . SER A 1 172 ? 14.056 18.299 10.415 1.00 8.38 172 SER A O 1
ATOM 1432 N N . PHE A 1 173 ? 16.228 17.881 10.836 1.00 8.19 173 PHE A N 1
ATOM 1433 C CA . PHE A 1 173 ? 16.080 16.420 10.817 1.00 7.98 173 PHE A CA 1
ATOM 1434 C C . PHE A 1 173 ? 15.652 15.820 12.149 1.00 10.67 173 PHE A C 1
ATOM 1435 O O . PHE A 1 173 ? 15.273 14.638 12.205 1.00 10.06 173 PHE A O 1
ATOM 1443 N N . VAL A 1 174 ? 15.755 16.601 13.223 1.00 10.65 174 VAL A N 1
ATOM 1444 C CA . VAL A 1 174 ? 15.674 16.030 14.564 1.00 12.16 174 VAL A CA 1
ATOM 1445 C C . VAL A 1 174 ? 14.320 15.383 14.841 1.00 17.89 174 VAL A C 1
ATOM 1446 O O . VAL A 1 174 ? 14.269 14.233 15.283 1.00 12.30 174 VAL A O 1
ATOM 1450 N N . ILE A 1 175 ? 13.224 16.109 14.589 1.00 13.77 175 ILE A N 1
ATOM 1451 C CA . ILE A 1 175 ? 11.917 15.611 15.065 1.00 12.03 175 ILE A CA 1
ATOM 1452 C C . ILE A 1 175 ? 11.500 14.295 14.377 1.00 12.42 175 ILE A C 1
ATOM 1453 O O . ILE A 1 175 ? 11.074 13.351 15.062 1.00 11.64 175 ILE A O 1
ATOM 1458 N N . TRP A 1 176 ? 11.684 14.202 13.056 1.00 12.23 176 TRP A N 1
ATOM 1459 C CA . TRP A 1 176 ? 11.357 12.947 12.372 1.00 12.35 176 TRP A CA 1
ATOM 1460 C C . TRP A 1 176 ? 12.307 11.810 12.748 1.00 14.69 176 TRP A C 1
ATOM 1461 O O . TRP A 1 176 ? 11.896 10.641 12.785 1.00 14.18 176 TRP A O 1
ATOM 1472 N N . ASN A 1 177 ? 13.573 12.123 13.009 1.00 10.46 177 ASN A N 1
ATOM 1473 C CA . ASN A 1 177 ? 14.491 11.051 13.454 1.00 13.19 177 ASN A CA 1
ATOM 1474 C C . ASN A 1 177 ? 14.092 10.513 14.807 1.00 13.74 177 ASN A C 1
ATOM 1475 O O . ASN A 1 177 ? 14.171 9.307 15.057 1.00 13.46 177 ASN A O 1
ATOM 1480 N N . ALA A 1 178 ? 13.637 11.402 15.687 1.00 15.34 178 ALA A N 1
ATOM 1481 C CA . ALA A 1 178 ? 13.226 10.966 17.019 1.00 14.18 178 ALA A CA 1
ATOM 1482 C C . ALA A 1 178 ? 11.993 10.065 16.888 1.00 14.69 178 ALA A C 1
ATOM 1483 O O . ALA A 1 178 ? 11.890 9.036 17.543 1.00 15.33 178 ALA A O 1
ATOM 1485 N N . THR A 1 179 ? 11.049 10.498 16.051 1.00 15.04 179 THR A N 1
ATOM 1486 C CA . THR A 1 179 ? 9.848 9.731 15.737 1.00 18.16 179 THR A CA 1
ATOM 1487 C C . THR A 1 179 ? 10.207 8.341 15.156 1.00 17.85 179 THR A C 1
ATOM 1488 O O . THR A 1 179 ? 9.630 7.322 15.541 1.00 17.50 179 THR A O 1
ATOM 1492 N N . ALA A 1 180 ? 11.167 8.307 14.234 1.00 14.79 180 ALA A N 1
ATOM 1493 C CA . ALA A 1 180 ? 11.574 7.034 13.634 1.00 16.21 180 ALA A CA 1
ATOM 1494 C C . ALA A 1 180 ? 12.189 6.092 14.662 1.00 17.94 180 ALA A C 1
ATOM 1495 O O . ALA A 1 180 ? 11.820 4.902 14.767 1.00 17.25 180 ALA A O 1
ATOM 1497 N N . VAL A 1 181 ? 13.147 6.610 15.424 1.00 16.87 181 VAL A N 1
ATOM 1498 C CA . VAL A 1 181 ? 13.873 5.776 16.385 1.00 15.00 181 VAL A CA 1
ATOM 1499 C C . VAL A 1 181 ? 12.959 5.234 17.493 1.00 22.15 181 VAL A C 1
ATOM 1500 O O . VAL A 1 181 ? 13.112 4.095 17.943 1.00 21.41 181 VAL A O 1
ATOM 1504 N N . ASN A 1 182 ? 11.998 6.047 17.915 1.00 18.02 182 ASN A N 1
ATOM 1505 C CA . ASN A 1 182 ? 11.088 5.667 19.003 1.00 20.80 182 ASN A CA 1
ATOM 1506 C C . ASN A 1 182 ? 9.780 4.996 18.580 1.00 27.59 182 ASN A C 1
ATOM 1507 O O . ASN A 1 182 ? 9.039 4.452 19.416 1.00 27.01 182 ASN A O 1
ATOM 1512 N N . LEU A 1 183 ? 9.472 5.038 17.294 1.00 19.31 183 LEU A N 1
ATOM 1513 C CA . LEU A 1 183 ? 8.194 4.508 16.858 1.00 22.39 183 LEU A CA 1
ATOM 1514 C C . LEU A 1 183 ? 8.317 3.747 15.537 1.00 26.22 183 LEU A C 1
ATOM 1515 O O . LEU A 1 183 ? 8.108 2.534 15.499 1.00 25.74 183 LEU A O 1
ATOM 1520 N N . LEU A 1 184 ? 8.720 4.448 14.484 1.00 19.79 184 LEU A N 1
ATOM 1521 C CA . LEU A 1 184 ? 8.581 3.939 13.114 1.00 19.86 184 LEU A CA 1
ATOM 1522 C C . LEU A 1 184 ? 9.426 2.698 12.806 1.00 22.45 184 LEU A C 1
ATOM 1523 O O . LEU A 1 184 ? 8.973 1.818 12.083 1.00 21.61 184 LEU A O 1
ATOM 1528 N N . VAL A 1 185 ? 10.647 2.626 13.333 1.00 15.73 185 VAL A N 1
ATOM 1529 C CA . VAL A 1 185 ? 11.469 1.433 13.130 1.00 15.67 185 VAL A CA 1
ATOM 1530 C C . VAL A 1 185 ? 11.894 0.804 14.439 1.00 18.30 185 VAL A C 1
ATOM 1531 O O . VAL A 1 185 ? 12.723 -0.081 14.444 1.00 18.78 185 VAL A O 1
ATOM 1535 N N . LYS A 1 186 ? 11.294 1.232 15.553 1.00 18.69 186 LYS A N 1
ATOM 1536 C CA . LYS A 1 186 ? 11.566 0.570 16.828 1.00 18.63 186 LYS A CA 1
ATOM 1537 C C . LYS A 1 186 ? 11.034 -0.855 16.729 1.00 22.19 186 LYS A C 1
ATOM 1538 O O . LYS A 1 186 ? 9.866 -1.062 16.405 1.00 28.05 186 LYS A O 1
ATOM 1544 N N . GLY A 1 187 ? 11.906 -1.830 16.981 1.00 20.55 187 GLY A N 1
ATOM 1545 C CA . GLY A 1 187 ? 11.553 -3.223 16.870 1.00 25.70 187 GLY A CA 1
ATOM 1546 C C . GLY A 1 187 ? 11.477 -3.753 15.451 1.00 28.87 187 GLY A C 1
ATOM 1547 O O . GLY A 1 187 ? 10.987 -4.854 15.243 1.00 27.77 187 GLY A O 1
ATOM 1548 N N . TYR A 1 188 ? 11.963 -2.993 14.474 1.00 22.56 188 TYR A N 1
ATOM 1549 C CA . TYR A 1 188 ? 11.929 -3.436 13.087 1.00 21.08 188 TYR A CA 1
ATOM 1550 C C . TYR A 1 188 ? 13.214 -4.155 12.680 1.00 21.66 188 TYR A C 1
ATOM 1551 O O . TYR A 1 188 ? 14.278 -3.536 12.580 1.00 20.19 188 TYR A O 1
ATOM 1560 N N A LYS A 1 189 ? 13.098 -5.455 12.411 0.48 22.95 189 LYS A N 1
ATOM 1561 N N B LYS A 1 189 ? 13.099 -5.462 12.457 0.52 23.12 189 LYS A N 1
ATOM 1562 C CA A LYS A 1 189 ? 14.244 -6.311 12.061 0.48 24.88 189 LYS A CA 1
ATOM 1563 C CA B LYS A 1 189 ? 14.233 -6.311 12.070 0.52 24.91 189 LYS A CA 1
ATOM 1564 C C A LYS A 1 189 ? 15.472 -6.091 12.954 0.48 23.39 189 LYS A C 1
ATOM 1565 C C B LYS A 1 189 ? 15.469 -6.095 12.953 0.52 23.37 189 LYS A C 1
ATOM 1566 O O A LYS A 1 189 ? 16.608 -6.001 12.471 0.48 22.57 189 LYS A O 1
ATOM 1567 O O B LYS A 1 189 ? 16.603 -6.010 12.465 0.52 22.63 189 LYS A O 1
ATOM 1578 N N . GLY A 1 190 ? 15.232 -5.987 14.255 1.00 22.78 190 GLY A N 1
ATOM 1579 C CA . GLY A 1 190 ? 16.311 -5.887 15.222 1.00 27.18 190 GLY A CA 1
ATOM 1580 C C . GLY A 1 190 ? 16.958 -4.519 15.309 1.00 23.32 190 GLY A C 1
ATOM 1581 O O . GLY A 1 190 ? 18.065 -4.384 15.843 1.00 20.38 190 GLY A O 1
ATOM 1582 N N . PHE A 1 191 ? 16.276 -3.509 14.785 1.00 19.25 191 PHE A N 1
ATOM 1583 C CA . PHE A 1 191 ? 16.824 -2.148 14.757 1.00 19.33 191 PHE A CA 1
ATOM 1584 C C . PHE A 1 191 ? 17.410 -1.739 16.101 1.00 22.22 191 PHE A C 1
ATOM 1585 O O . PHE A 1 191 ? 16.758 -1.867 17.128 1.00 20.37 191 PHE A O 1
ATOM 1593 N N . ASP A 1 192 ? 18.643 -1.245 16.079 1.00 20.05 192 ASP A N 1
ATOM 1594 C CA . ASP A 1 192 ? 19.311 -0.736 17.272 1.00 18.15 192 ASP A CA 1
ATOM 1595 C C . ASP A 1 192 ? 20.033 0.519 16.773 1.00 22.34 192 ASP A C 1
ATOM 1596 O O . ASP A 1 192 ? 20.960 0.410 15.984 1.00 17.35 192 ASP A O 1
ATOM 1601 N N . PHE A 1 193 ? 19.561 1.700 17.171 1.00 17.58 193 PHE A N 1
ATOM 1602 C CA . PHE A 1 193 ? 20.025 2.963 16.585 1.00 19.28 193 PHE A CA 1
ATOM 1603 C C . PHE A 1 193 ? 21.551 3.096 16.710 1.00 16.38 193 PHE A C 1
ATOM 1604 O O . PHE A 1 193 ? 22.248 3.297 15.709 1.00 16.56 193 PHE A O 1
ATOM 1612 N N . GLU A 1 194 ? 22.060 3.011 17.937 1.00 16.49 194 GLU A N 1
ATOM 1613 C CA . GLU A 1 194 ? 23.503 3.167 18.150 1.00 20.57 194 GLU A CA 1
ATOM 1614 C C . GLU A 1 194 ? 24.363 2.112 17.441 1.00 23.05 194 GLU A C 1
ATOM 1615 O O . GLU A 1 194 ? 25.392 2.448 16.849 1.00 21.66 194 GLU A O 1
ATOM 1621 N N . LYS A 1 195 ? 23.953 0.845 17.484 1.00 18.97 195 LYS A N 1
ATOM 1622 C CA . LYS A 1 195 ? 24.726 -0.197 16.801 1.00 17.74 195 LYS A CA 1
ATOM 1623 C C . LYS A 1 195 ? 24.686 -0.060 15.287 1.00 18.41 195 LYS A C 1
ATOM 1624 O O . LYS A 1 195 ? 25.706 -0.239 14.598 1.00 20.22 195 LYS A O 1
ATOM 1630 N N . ASP A 1 196 ? 23.500 0.243 14.763 1.00 18.19 196 ASP A N 1
ATOM 1631 C CA . ASP A 1 196 ? 23.274 0.193 13.337 1.00 17.35 196 ASP A CA 1
ATOM 1632 C C . ASP A 1 196 ? 23.725 1.468 12.631 1.00 16.18 196 ASP A C 1
ATOM 1633 O O . ASP A 1 196 ? 24.127 1.421 11.462 1.00 15.72 196 ASP A O 1
ATOM 1638 N N . PHE A 1 197 ? 23.605 2.614 13.315 1.00 14.61 197 PHE A N 1
ATOM 1639 C CA . PHE A 1 197 ? 23.975 3.899 12.732 1.00 17.78 197 PHE A CA 1
ATOM 1640 C C . PHE A 1 197 ? 24.680 4.767 13.763 1.00 16.55 197 PHE A C 1
ATOM 1641 O O . PHE A 1 197 ? 24.102 5.758 14.224 1.00 15.20 197 PHE A O 1
ATOM 1649 N N . PRO A 1 198 ? 25.924 4.391 14.132 1.00 16.61 198 PRO A N 1
ATOM 1650 C CA . PRO A 1 198 ? 26.550 5.036 15.291 1.00 17.27 198 PRO A CA 1
ATOM 1651 C C . PRO A 1 198 ? 26.846 6.526 15.101 1.00 13.41 198 PRO A C 1
ATOM 1652 O O . PRO A 1 198 ? 26.736 7.274 16.063 1.00 13.91 198 PRO A O 1
ATOM 1656 N N . SER A 1 199 ? 27.224 6.943 13.894 1.00 13.94 199 SER A N 1
ATOM 1657 C CA . SER A 1 199 ? 27.440 8.366 13.629 1.00 15.59 199 SER A CA 1
ATOM 1658 C C . SER A 1 199 ? 26.127 9.154 13.682 1.00 16.42 199 SER A C 1
ATOM 1659 O O . SER A 1 199 ? 26.077 10.287 14.219 1.00 13.50 199 SER A O 1
ATOM 1662 N N . VAL A 1 200 ? 25.071 8.605 13.081 1.00 13.81 200 VAL A N 1
ATOM 1663 C CA . VAL A 1 200 ? 23.764 9.258 13.169 1.00 11.61 200 VAL A CA 1
ATOM 1664 C C . VAL A 1 200 ? 23.329 9.329 14.634 1.00 15.21 200 VAL A C 1
ATOM 1665 O O . VAL A 1 200 ? 22.765 10.338 15.069 1.00 13.99 200 VAL A O 1
ATOM 1669 N N . HIS A 1 201 ? 23.602 8.266 15.395 1.00 12.41 201 HIS A N 1
ATOM 1670 C CA . HIS A 1 201 ? 23.251 8.276 16.818 1.00 13.07 201 HIS A CA 1
ATOM 1671 C C . HIS A 1 201 ? 24.016 9.368 17.573 1.00 16.01 201 HIS A C 1
ATOM 1672 O O . HIS A 1 201 ? 23.443 10.048 18.432 1.00 14.90 201 HIS A O 1
ATOM 1679 N N . ARG A 1 202 ? 25.313 9.503 17.281 1.00 15.03 202 ARG A N 1
ATOM 1680 C CA . ARG A 1 202 ? 26.150 10.528 17.937 1.00 14.72 202 ARG A CA 1
ATOM 1681 C C . ARG A 1 202 ? 25.574 11.921 17.707 1.00 14.13 202 ARG A C 1
ATOM 1682 O O . ARG A 1 202 ? 25.408 12.720 18.638 1.00 14.50 202 ARG A O 1
ATOM 1690 N N . TRP A 1 203 ? 25.273 12.204 16.443 1.00 12.92 203 TRP A N 1
ATOM 1691 C CA . TRP A 1 203 ? 24.779 13.517 16.028 1.00 13.10 203 TRP A CA 1
ATOM 1692 C C . TRP A 1 203 ? 23.389 13.783 16.578 1.00 16.43 203 TRP A C 1
ATOM 1693 O O . TRP A 1 203 ? 23.115 14.863 17.132 1.00 14.35 203 TRP A O 1
ATOM 1704 N N . HIS A 1 204 ? 22.502 12.805 16.431 1.00 12.68 204 HIS A N 1
ATOM 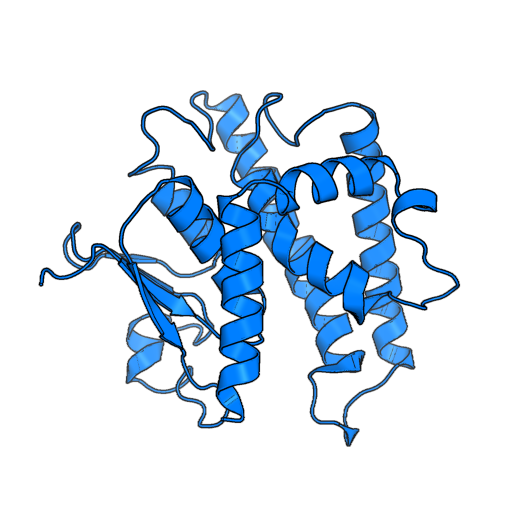1705 C CA . HIS A 1 204 ? 21.138 12.946 16.968 1.00 12.53 204 HIS A CA 1
ATOM 1706 C C . HIS A 1 204 ? 21.189 13.159 18.474 1.00 15.35 204 HIS A C 1
ATOM 1707 O O . HIS A 1 204 ? 20.483 14.000 19.021 1.00 13.17 204 HIS A O 1
ATOM 1714 N N . THR A 1 205 ? 22.040 12.411 19.170 1.00 15.02 205 THR A N 1
ATOM 1715 C CA . THR A 1 205 ? 22.092 12.541 20.623 1.00 16.63 205 THR A CA 1
ATOM 1716 C C . THR A 1 205 ? 22.605 13.910 21.022 1.00 17.28 205 THR A C 1
ATOM 1717 O O . THR A 1 205 ? 22.126 14.506 21.993 1.00 16.98 205 THR A O 1
ATOM 1721 N N . ALA A 1 206 ? 23.587 14.411 20.283 1.00 16.50 206 ALA A N 1
ATOM 1722 C CA . ALA A 1 206 ? 24.122 15.7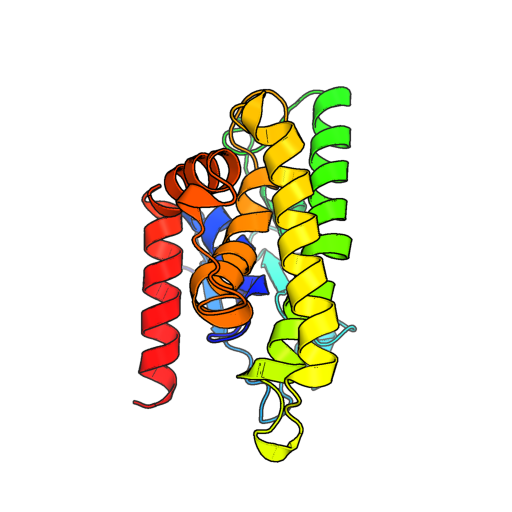21 20.591 1.00 19.38 206 ALA A CA 1
ATOM 1723 C C . ALA A 1 206 ? 23.003 16.773 20.416 1.00 20.12 206 ALA A C 1
ATOM 1724 O O . ALA A 1 206 ? 22.868 17.681 21.238 1.00 18.00 206 ALA A O 1
ATOM 1726 N N . LEU A 1 207 ? 22.164 16.600 19.394 1.00 16.97 207 LEU A N 1
ATOM 1727 C CA . LEU A 1 207 ? 21.076 17.541 19.123 1.00 12.70 207 LEU A CA 1
ATOM 1728 C C . LEU A 1 207 ? 20.010 17.522 20.210 1.00 15.59 207 LEU A C 1
ATOM 1729 O O . LEU A 1 207 ? 19.647 18.566 20.742 1.00 14.93 207 LEU A O 1
ATOM 1734 N N . ILE A 1 208 ? 19.519 16.343 20.573 1.00 16.16 208 ILE A N 1
ATOM 1735 C CA . ILE A 1 208 ? 18.392 16.283 21.504 1.00 16.22 208 ILE A CA 1
ATOM 1736 C C . ILE A 1 208 ? 18.801 16.573 22.947 1.00 16.06 208 ILE A C 1
ATOM 1737 O O . ILE A 1 208 ? 17.943 16.790 23.793 1.00 17.98 208 ILE A O 1
ATOM 1742 N N . THR A 1 209 ? 20.102 16.596 23.225 1.00 18.18 209 THR A N 1
ATOM 1743 C CA . THR A 1 209 ? 20.545 16.948 24.582 1.00 22.02 209 THR A CA 1
ATOM 1744 C C . THR A 1 209 ? 20.813 18.447 24.736 1.00 23.26 209 THR A C 1
ATOM 1745 O O . THR A 1 209 ? 21.003 18.927 25.846 1.00 19.78 209 THR A O 1
ATOM 1749 N N . ARG A 1 210 ? 20.798 19.203 23.633 1.00 15.59 210 ARG A N 1
ATOM 1750 C CA . ARG A 1 210 ? 20.825 20.658 23.741 1.00 16.19 210 ARG A CA 1
ATOM 1751 C C . ARG A 1 210 ? 19.567 21.136 24.492 1.00 17.00 210 ARG A C 1
ATOM 1752 O O . ARG A 1 210 ? 18.461 20.698 24.184 1.00 20.10 210 ARG A O 1
ATOM 1760 N N . PRO A 1 211 ? 19.730 22.056 25.457 1.00 20.44 211 PRO A N 1
ATOM 1761 C CA . PRO A 1 211 ? 18.610 22.431 26.330 1.00 19.47 211 PRO A CA 1
ATOM 1762 C C . PRO A 1 211 ? 17.366 22.936 25.594 1.00 16.41 211 PRO A C 1
ATOM 1763 O O . PRO A 1 211 ? 16.260 22.549 25.982 1.00 16.58 211 PRO A O 1
ATOM 1767 N N . ALA A 1 212 ? 17.531 23.756 24.558 1.00 15.53 212 ALA A N 1
ATOM 1768 C CA . ALA A 1 212 ? 16.363 24.258 23.817 1.00 18.78 212 ALA A CA 1
ATOM 1769 C C . ALA A 1 212 ? 15.626 23.121 23.114 1.00 15.57 212 ALA A C 1
ATOM 1770 O O . ALA A 1 212 ? 14.390 23.088 23.079 1.00 17.91 212 ALA A O 1
ATOM 1772 N N . ILE A 1 213 ? 16.379 22.185 22.546 1.00 12.86 213 ILE A N 1
ATOM 1773 C CA . ILE A 1 213 ? 15.753 21.086 21.816 1.00 12.61 213 ILE A CA 1
ATOM 1774 C C . ILE A 1 213 ? 15.106 20.094 22.794 1.00 17.76 213 ILE A C 1
ATOM 1775 O O . ILE A 1 213 ? 13.984 19.633 22.593 1.00 15.93 213 ILE A O 1
ATOM 1780 N N . ALA A 1 214 ? 15.815 19.793 23.876 1.00 17.12 214 ALA A N 1
ATOM 1781 C CA . ALA A 1 214 ? 15.251 18.989 24.942 1.00 15.50 214 ALA A CA 1
ATOM 1782 C C . ALA A 1 214 ? 13.953 19.622 25.474 1.00 19.52 214 ALA A C 1
ATOM 1783 O O . ALA A 1 214 ? 12.991 18.920 25.765 1.00 18.09 214 ALA A O 1
ATOM 1785 N N . GLU A 1 215 ? 13.943 20.944 25.625 1.00 18.32 215 GLU A N 1
ATOM 1786 C CA . GLU A 1 215 ? 12.760 21.648 26.121 1.00 17.80 215 GLU A CA 1
ATOM 1787 C C . GLU A 1 215 ? 11.611 21.548 25.118 1.00 18.48 215 GLU A C 1
ATOM 1788 O O . GLU A 1 215 ? 10.467 21.344 25.498 1.00 20.00 215 GLU A O 1
ATOM 1794 N N . SER A 1 216 ? 11.922 21.699 23.827 1.00 15.70 216 SER A N 1
ATOM 1795 C CA . SER A 1 216 ? 10.937 21.502 22.772 1.00 12.94 216 SER A CA 1
ATOM 1796 C C . SER A 1 216 ? 10.308 20.102 22.823 1.00 19.00 216 SER A C 1
ATOM 1797 O O . SER A 1 216 ? 9.078 19.954 22.719 1.00 15.55 216 SER A O 1
ATOM 1800 N N . LEU A 1 217 ? 11.145 19.073 22.982 1.00 13.69 217 LEU A N 1
ATOM 1801 C CA . LEU A 1 217 ? 10.641 17.693 23.005 1.00 16.37 217 LEU A CA 1
ATOM 1802 C C . LEU A 1 217 ? 9.763 17.468 24.233 1.00 16.66 217 LEU A C 1
ATOM 1803 O O . LEU A 1 217 ? 8.753 16.764 24.170 1.00 16.95 217 LEU A O 1
ATOM 1808 N N . LYS A 1 218 ? 10.134 18.107 25.335 1.00 20.24 218 LYS A N 1
ATOM 1809 C CA . LYS A 1 218 ? 9.402 17.926 26.586 1.00 21.87 218 LYS A CA 1
ATOM 1810 C C . LYS A 1 218 ? 8.044 18.630 26.459 1.00 20.93 218 LYS A C 1
ATOM 1811 O O . LYS A 1 218 ? 7.027 18.135 26.922 1.00 20.25 218 LYS A O 1
ATOM 1817 N N . THR A 1 219 ? 8.041 19.786 25.804 1.00 21.74 219 THR A N 1
ATOM 1818 C CA . THR A 1 219 ? 6.834 20.577 25.602 1.00 16.97 219 THR A CA 1
ATOM 1819 C C . THR A 1 219 ? 5.859 19.796 24.728 1.00 20.43 219 THR A C 1
ATOM 1820 O O . THR A 1 219 ? 4.651 19.763 24.990 1.00 18.44 219 THR A O 1
ATOM 1824 N N . LYS A 1 220 ? 6.385 19.161 23.681 1.00 16.04 220 LYS A N 1
ATOM 1825 C CA . LYS A 1 220 ? 5.548 18.345 22.817 1.00 15.26 220 LYS A CA 1
ATOM 1826 C C . LYS A 1 220 ? 4.896 17.200 23.583 1.00 19.73 220 LYS A C 1
ATOM 1827 O O . LYS A 1 220 ? 3.697 16.959 23.414 1.00 19.74 220 LYS A O 1
ATOM 1833 N N . ALA A 1 221 ? 5.679 16.494 24.408 1.00 18.92 221 ALA A N 1
ATOM 1834 C CA . ALA A 1 221 ? 5.158 15.349 25.151 1.00 21.10 221 ALA A CA 1
ATOM 1835 C C . ALA A 1 221 ? 4.032 15.796 26.091 1.00 26.43 221 ALA A C 1
ATOM 1836 O O . ALA A 1 221 ? 3.000 15.131 26.220 1.00 25.12 221 ALA A O 1
ATOM 1838 N N . GLU A 1 222 ? 4.233 16.936 26.744 1.00 26.97 222 GLU A N 1
ATOM 1839 C CA . GLU A 1 222 ? 3.227 17.493 27.639 1.00 28.23 222 GLU A CA 1
ATOM 1840 C C . GLU A 1 222 ? 1.977 17.921 26.880 1.00 23.92 222 GLU A C 1
ATOM 1841 O O . GLU A 1 222 ? 0.868 17.689 27.342 1.00 23.58 222 GLU A O 1
ATOM 1847 N N . ALA A 1 223 ? 2.150 18.541 25.715 1.00 20.44 223 ALA A N 1
ATOM 1848 C CA . ALA A 1 223 ? 0.996 18.975 24.927 1.00 21.69 223 ALA A CA 1
ATOM 1849 C C . ALA A 1 223 ? 0.150 17.761 24.484 1.00 22.86 223 ALA A C 1
ATOM 1850 O O . ALA A 1 223 ? -1.072 17.809 24.458 1.00 22.90 223 ALA A O 1
ATOM 1852 N N . ILE A 1 224 ? 0.820 16.682 24.118 1.00 21.85 224 ILE A N 1
ATOM 1853 C CA . ILE A 1 224 ? 0.109 15.489 23.700 1.00 21.73 224 ILE A CA 1
ATOM 1854 C C . ILE A 1 224 ? -0.691 14.962 24.889 1.00 25.82 224 ILE A C 1
ATOM 1855 O O . ILE A 1 224 ? -1.916 14.799 24.808 1.00 28.91 224 ILE A O 1
ATOM 1860 N N . ALA A 1 225 ? 0.000 14.756 26.008 1.00 28.52 225 ALA A N 1
ATOM 1861 C CA . ALA A 1 225 ? -0.625 14.320 27.256 1.00 30.49 225 ALA A CA 1
ATOM 1862 C C . ALA A 1 225 ? -1.849 15.147 27.623 1.00 32.09 225 ALA A C 1
ATOM 1863 O O . ALA A 1 225 ? -2.869 14.610 28.047 1.00 38.70 225 ALA A O 1
ATOM 1865 N N . GLN A 1 226 ? -1.755 16.456 27.452 1.00 29.83 226 GLN A N 1
ATOM 1866 C CA . GLN A 1 226 ? -2.840 17.369 27.794 1.00 30.33 226 GLN A CA 1
ATOM 1867 C C . GLN A 1 226 ? -4.083 17.288 26.904 1.00 26.35 226 GLN A C 1
ATOM 1868 O O . GLN A 1 226 ? -5.160 17.728 27.306 1.00 29.03 226 GLN A O 1
ATOM 1874 N N . MET A 1 227 ? -3.940 16.727 25.707 1.00 26.28 227 MET A N 1
ATOM 1875 C CA . MET A 1 227 ? -5.086 16.570 24.807 1.00 25.58 227 MET A CA 1
ATOM 1876 C C . MET A 1 227 ? -6.184 15.717 25.437 1.00 30.97 227 MET A C 1
ATOM 1877 O O . MET A 1 227 ? -7.368 15.940 25.197 1.00 28.88 227 MET A O 1
ATOM 1882 N N . ASN A 1 228 ? -5.769 14.752 26.252 1.00 28.08 228 ASN A N 1
ATOM 1883 C CA . ASN A 1 228 ? -6.692 13.834 26.900 1.00 30.40 228 ASN A CA 1
ATOM 1884 C C . ASN A 1 228 ? -7.066 14.258 28.325 1.00 32.75 228 ASN A C 1
ATOM 1885 O O . ASN A 1 228 ? -7.631 13.482 29.079 1.00 35.00 228 ASN A O 1
ATOM 1890 N N . ARG A 1 229 ? -6.750 15.494 28.691 1.00 33.59 229 ARG A N 1
ATOM 1891 C CA . ARG A 1 229 ? -7.021 15.980 30.048 1.00 52.96 229 ARG A CA 1
ATOM 1892 C C . ARG A 1 229 ? -8.521 16.029 30.385 1.00 64.58 229 ARG A C 1
ATOM 1893 O O . ARG A 1 229 ? -9.377 16.203 29.511 1.00 66.96 229 ARG A O 1
#

Radius of gyration: 17.53 Å; Cα contacts (8 Å, |Δi|>4): 326; chains: 1; bounding box: 46×50×31 Å

Solvent-accessible surface area: 11800 Å² total; per-residue (Å²): 158,172,63,109,13,0,5,0,21,0,22,24,64,22,18,45,0,1,5,0,1,0,0,0,61,30,35,68,36,50,23,81,47,50,72,2,74,63,71,153,147,66,22,93,32,111,61,6,42,147,56,2,101,70,0,163,24,5,0,1,11,0,72,134,101,151,80,98,51,24,87,92,10,13,41,0,0,47,25,0,6,113,88,50,3,114,133,61,124,10,4,6,69,74,146,101,45,78,84,69,6,31,94,23,3,136,46,0,41,69,8,0,10,60,80,0,17,72,0,8,103,48,50,29,89,0,60,97,177,108,94,53,97,111,77,0,48,154,33,17,116,34,0,49,124,0,0,28,47,0,34,75,27,1,67,163,88,112,33,3,5,47,110,68,18,0,0,0,0,0,0,0,0,4,20,0,12,30,0,29,102,94,2,0,149,70,25,158,65,28,57,18,102,168,68,25,68,12,0,49,102,2,9,50,45,0,52,90,77,113,16,0,41,90,0,47,137,37,27,60,93,14,65,66,100,106,139,242

Organism: Phanerodontia chrysosporium (NCBI:txid2822231)